Protein AF-A0A0M3ULK4-F1 (afdb_monomer)

Secondary structure (DSSP, 8-state):
-HHHHH--SHHHHHHHHHHHHHHHHHHHHHHHHHHHHHS-TTTSHHHHHHHHHHHHHHHHHHHHHHHHHHHHH-HHHHHHHHHHHHHHHHHHHHHHPPP--HHHHHHHHHHHHHHHH--TT---HHHHH---HHHHHHHHHHHHHHHHHH-HHHHHHHHHHHHHHHHHHHHHHHHHHHHHT--

Sequence (183 aa):
FIGLALGRNMATILVMRTLQGGLGSIGTILVGGTFDDMFIPDDRAVPMALFSHIAIFGTMAAPIYAGFADQAIGWRWIEGIQGLSNIPLLTVVVLFFKETRGGVFLQNRAKVLRKDTGDKRWVAQEELEAPGIKEALYNSSVKAIAMLLSEPVVFFFGMWIAFTWFITFLFLSVITITFSDSK

Structure (mmCIF, N/CA/C/O backbone):
data_AF-A0A0M3ULK4-F1
#
_entry.id   AF-A0A0M3ULK4-F1
#
loop_
_atom_site.group_PDB
_atom_site.id
_atom_site.type_symbol
_atom_site.label_atom_id
_atom_site.label_alt_id
_atom_site.label_comp_id
_atom_site.label_asym_id
_atom_site.label_entity_id
_atom_site.label_seq_id
_atom_site.pdbx_PDB_ins_code
_atom_site.Cartn_x
_atom_site.Cartn_y
_atom_site.Cartn_z
_atom_site.occupancy
_atom_site.B_iso_or_equiv
_atom_site.auth_seq_id
_atom_site.auth_comp_id
_atom_site.auth_asym_id
_atom_site.auth_atom_id
_atom_site.pdbx_PDB_model_num
ATOM 1 N N . PHE A 1 1 ? 2.415 7.145 -10.965 1.00 81.75 1 PHE A N 1
ATOM 2 C CA . PHE A 1 1 ? 1.664 6.916 -12.211 1.00 81.75 1 PHE A CA 1
ATOM 3 C C . PHE A 1 1 ? 1.588 8.179 -13.075 1.00 81.75 1 PHE A C 1
ATOM 5 O O . PHE A 1 1 ? 2.574 8.458 -13.741 1.00 81.75 1 PHE A O 1
ATOM 12 N N . ILE A 1 2 ? 0.545 9.027 -13.033 1.00 82.69 2 ILE A N 1
ATOM 13 C CA . ILE A 1 2 ? 0.397 10.157 -13.996 1.00 82.69 2 ILE A CA 1
ATOM 14 C C . ILE A 1 2 ? 1.567 11.163 -13.947 1.00 82.69 2 ILE A C 1
ATOM 16 O O . ILE A 1 2 ? 2.108 11.537 -14.985 1.00 82.69 2 ILE A O 1
ATOM 20 N N . GLY A 1 3 ? 2.013 11.555 -12.747 1.00 81.56 3 GLY A N 1
ATOM 21 C CA . GLY A 1 3 ? 3.158 12.464 -12.583 1.00 81.56 3 GLY A CA 1
ATOM 22 C C . GLY A 1 3 ? 4.495 11.895 -13.083 1.00 81.56 3 GLY A C 1
ATOM 23 O O . GLY A 1 3 ? 5.359 12.657 -13.508 1.00 81.56 3 GLY A O 1
ATOM 24 N N . LEU A 1 4 ? 4.649 10.565 -13.094 1.00 85.25 4 LEU A N 1
ATOM 25 C CA . LEU A 1 4 ? 5.817 9.882 -13.668 1.00 85.25 4 LEU A CA 1
ATOM 26 C C . LEU A 1 4 ? 5.707 9.793 -15.190 1.00 85.25 4 LEU A C 1
ATOM 28 O O . LEU A 1 4 ? 6.665 10.105 -15.891 1.00 85.25 4 LEU A O 1
ATOM 32 N N . ALA A 1 5 ? 4.519 9.460 -15.699 1.00 85.19 5 ALA A N 1
ATOM 33 C CA . ALA A 1 5 ? 4.254 9.391 -17.131 1.00 85.19 5 ALA A CA 1
ATOM 34 C C . ALA A 1 5 ? 4.469 10.750 -17.824 1.00 85.19 5 ALA A C 1
ATOM 36 O O . ALA A 1 5 ? 5.043 10.809 -18.911 1.00 85.19 5 ALA A O 1
ATOM 37 N N . LEU A 1 6 ? 4.076 11.861 -17.190 1.00 86.56 6 LEU A N 1
ATOM 38 C CA . LEU A 1 6 ? 4.186 13.219 -17.747 1.00 86.56 6 LEU A CA 1
ATOM 39 C C . LEU A 1 6 ? 5.479 13.960 -17.367 1.00 86.56 6 LEU A C 1
ATOM 41 O O . LEU A 1 6 ? 5.775 15.003 -17.954 1.00 86.56 6 LEU A O 1
ATOM 45 N N . GLY A 1 7 ? 6.274 13.427 -16.436 1.00 85.31 7 GLY A N 1
ATOM 46 C CA . GLY A 1 7 ? 7.526 14.042 -15.995 1.00 85.31 7 GLY A CA 1
ATOM 47 C C . GLY A 1 7 ? 8.505 14.250 -17.155 1.00 85.31 7 GLY A C 1
ATOM 48 O O . GLY A 1 7 ? 8.766 13.333 -17.932 1.00 85.31 7 GLY A O 1
ATOM 49 N N . ARG A 1 8 ? 9.028 15.471 -17.315 1.00 84.81 8 ARG A N 1
ATOM 50 C CA . ARG A 1 8 ? 10.021 15.8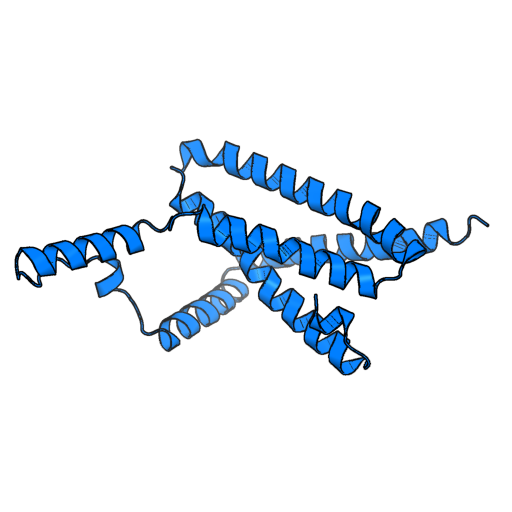01 -18.360 1.00 84.81 8 ARG A CA 1
ATOM 51 C C . ARG A 1 8 ? 11.453 15.882 -17.827 1.00 84.81 8 ARG A C 1
ATOM 53 O O . ARG A 1 8 ? 12.389 15.776 -18.608 1.00 84.81 8 ARG A O 1
ATOM 60 N N . ASN A 1 9 ? 11.608 16.017 -16.508 1.00 91.88 9 ASN A N 1
ATOM 61 C CA . ASN A 1 9 ? 12.892 16.237 -15.847 1.00 91.88 9 ASN A CA 1
ATOM 62 C C . ASN A 1 9 ? 13.193 15.097 -14.866 1.00 91.88 9 ASN A C 1
ATOM 64 O O . ASN A 1 9 ? 12.288 14.608 -14.185 1.00 91.88 9 ASN A O 1
ATOM 68 N N . MET A 1 10 ? 14.474 14.740 -14.724 1.00 90.19 10 MET A N 1
ATOM 69 C CA . MET A 1 10 ? 14.921 13.686 -13.802 1.00 90.19 10 MET A CA 1
ATOM 70 C C . MET A 1 10 ? 14.515 13.970 -12.349 1.00 90.19 10 MET A C 1
ATOM 72 O O . MET A 1 10 ? 14.027 13.083 -11.657 1.00 90.19 10 MET A O 1
ATOM 76 N N . ALA A 1 11 ? 14.626 15.226 -11.906 1.00 92.25 11 ALA A N 1
ATOM 77 C CA . ALA A 1 11 ? 14.204 15.630 -10.565 1.00 92.25 11 ALA A CA 1
ATOM 78 C C . ALA A 1 11 ? 12.7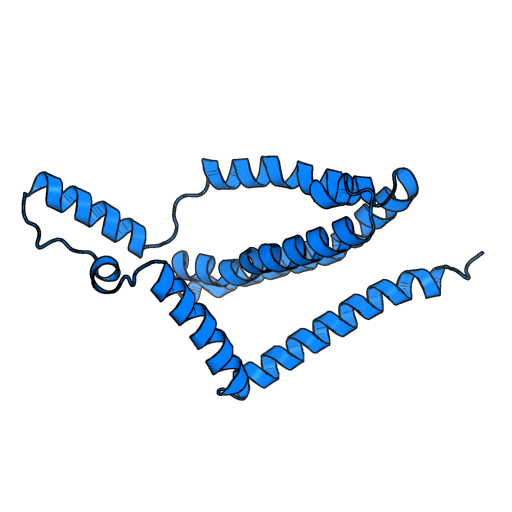14 15.333 -10.310 1.00 92.25 11 ALA A C 1
ATOM 80 O O . ALA A 1 11 ? 12.355 14.809 -9.258 1.00 92.25 11 ALA A O 1
ATOM 81 N N . THR A 1 12 ? 11.847 15.602 -11.292 1.00 90.88 12 THR A N 1
ATOM 82 C CA . THR A 1 12 ? 10.412 15.299 -11.199 1.00 90.88 12 THR A CA 1
ATOM 83 C C . THR A 1 12 ? 10.173 13.798 -11.095 1.00 90.88 12 THR A C 1
ATOM 85 O O . THR A 1 12 ? 9.360 13.372 -10.281 1.00 90.88 12 THR A O 1
ATOM 88 N N . ILE A 1 13 ? 10.894 12.997 -11.883 1.00 91.06 13 ILE A N 1
ATOM 89 C CA . ILE A 1 13 ? 10.770 11.537 -11.855 1.00 91.06 13 ILE A CA 1
ATOM 90 C C . ILE A 1 13 ? 11.168 11.000 -10.477 1.00 91.06 13 ILE A C 1
ATOM 92 O O . ILE A 1 13 ? 10.402 10.248 -9.884 1.00 91.06 13 ILE A O 1
ATOM 96 N N . LEU A 1 14 ? 12.304 11.436 -9.929 1.00 91.75 14 LEU A N 1
ATOM 97 C CA . LEU A 1 14 ? 12.772 11.001 -8.610 1.00 91.75 14 LEU A CA 1
ATOM 98 C C . LEU A 1 14 ? 11.772 11.349 -7.503 1.00 91.75 14 LEU A C 1
ATOM 100 O O . LEU A 1 14 ? 11.384 10.474 -6.734 1.00 91.75 14 LEU A O 1
ATOM 104 N N . VAL A 1 15 ? 11.292 12.594 -7.457 1.00 93.44 15 VAL A N 1
ATOM 105 C CA . VAL A 1 15 ? 10.311 13.025 -6.446 1.00 93.44 15 VAL A CA 1
ATOM 106 C C . VAL A 1 15 ? 9.015 12.225 -6.563 1.00 93.44 15 VAL A C 1
ATOM 108 O O . VAL A 1 15 ? 8.520 11.696 -5.568 1.00 93.44 15 VAL A O 1
ATOM 111 N N . MET A 1 16 ? 8.475 12.089 -7.775 1.00 92.94 16 MET A N 1
ATOM 112 C CA . MET A 1 16 ? 7.229 11.353 -7.993 1.00 92.94 16 MET A CA 1
ATOM 113 C C . MET A 1 16 ? 7.379 9.861 -7.681 1.00 92.94 16 MET A C 1
ATOM 115 O O . MET A 1 16 ? 6.430 9.248 -7.194 1.00 92.94 16 MET A O 1
ATOM 119 N N . ARG A 1 17 ? 8.562 9.277 -7.911 1.00 90.81 17 ARG A N 1
ATOM 120 C CA . ARG A 1 17 ? 8.858 7.879 -7.583 1.00 90.81 17 ARG A CA 1
ATOM 121 C C . ARG A 1 17 ? 8.924 7.665 -6.074 1.00 90.81 17 ARG A C 1
ATOM 123 O O . ARG A 1 17 ? 8.318 6.719 -5.578 1.00 90.81 17 ARG A O 1
ATOM 130 N N . THR A 1 18 ? 9.580 8.568 -5.347 1.00 91.19 18 THR A N 1
ATOM 131 C CA . THR A 1 18 ? 9.636 8.534 -3.879 1.00 91.19 18 THR A CA 1
ATOM 132 C C . THR A 1 18 ? 8.241 8.650 -3.271 1.00 91.19 18 THR A C 1
ATOM 134 O O . THR A 1 18 ? 7.886 7.865 -2.394 1.00 91.19 18 THR A O 1
ATOM 137 N N . LEU A 1 19 ? 7.410 9.567 -3.777 1.00 91.19 19 LEU A N 1
ATOM 138 C CA . LEU A 1 19 ? 6.025 9.717 -3.318 1.00 91.19 19 LEU A CA 1
ATOM 139 C C . LEU A 1 19 ? 5.170 8.488 -3.643 1.00 91.19 19 LEU A C 1
ATOM 141 O O . LEU A 1 19 ? 4.411 8.030 -2.795 1.00 91.19 19 LEU A O 1
ATOM 145 N N . GLN A 1 20 ? 5.302 7.929 -4.847 1.00 90.12 20 GLN A N 1
ATOM 146 C CA . GLN A 1 20 ? 4.579 6.720 -5.243 1.00 90.12 20 GLN A CA 1
ATOM 147 C C . GLN A 1 20 ? 4.951 5.525 -4.359 1.00 90.12 20 GLN A C 1
ATOM 149 O O . GLN A 1 20 ? 4.059 4.795 -3.939 1.00 90.12 20 GLN A O 1
ATOM 154 N N . GLY A 1 21 ? 6.238 5.331 -4.058 1.00 87.56 21 GLY A N 1
ATOM 155 C CA . GLY A 1 21 ? 6.688 4.269 -3.156 1.00 87.56 21 GLY A CA 1
ATOM 156 C C . GLY A 1 21 ? 6.202 4.481 -1.721 1.00 87.56 21 GLY A C 1
ATOM 157 O O . GLY A 1 21 ? 5.661 3.560 -1.112 1.00 87.56 21 GLY A O 1
ATOM 158 N N . GLY A 1 22 ? 6.333 5.707 -1.204 1.00 88.44 22 GLY A N 1
ATOM 159 C CA . GLY A 1 22 ? 5.924 6.056 0.158 1.00 88.44 22 GLY A CA 1
ATOM 160 C C . GLY A 1 22 ? 4.417 5.948 0.395 1.00 88.44 22 GLY A C 1
ATOM 161 O O . GLY A 1 22 ? 4.000 5.437 1.425 1.00 88.44 22 GLY A O 1
ATOM 162 N N . LEU A 1 23 ? 3.590 6.385 -0.558 1.00 88.88 23 LEU A N 1
ATOM 163 C CA . LEU A 1 23 ? 2.133 6.245 -0.459 1.00 88.88 23 LEU A CA 1
ATOM 164 C C . LEU A 1 23 ? 1.665 4.825 -0.797 1.00 88.88 23 LEU A C 1
ATOM 166 O O . LEU A 1 23 ? 0.696 4.344 -0.217 1.00 88.88 23 LEU A O 1
ATOM 170 N N . GLY A 1 24 ? 2.352 4.140 -1.714 1.00 86.19 24 GLY A N 1
ATOM 171 C CA . GLY A 1 24 ? 2.025 2.769 -2.104 1.00 86.19 24 GLY A CA 1
ATOM 172 C C . GLY A 1 24 ? 2.215 1.758 -0.972 1.00 86.19 24 GLY A C 1
ATOM 173 O O . GLY A 1 24 ? 1.444 0.806 -0.877 1.00 86.19 24 GLY A O 1
ATOM 174 N N . SER A 1 25 ? 3.183 1.981 -0.077 1.00 86.00 25 SER A N 1
ATOM 175 C CA . SER A 1 25 ? 3.429 1.091 1.067 1.00 86.00 25 SER A CA 1
ATOM 176 C C . SER A 1 25 ? 2.265 1.054 2.064 1.00 86.00 25 SER A C 1
ATOM 178 O O . SER A 1 25 ? 2.020 0.011 2.671 1.00 86.00 25 SER A O 1
ATOM 180 N N . ILE A 1 26 ? 1.514 2.156 2.190 1.00 86.81 26 ILE A N 1
ATOM 181 C CA . ILE A 1 26 ? 0.366 2.272 3.099 1.00 86.81 26 ILE A CA 1
ATOM 182 C C . ILE A 1 26 ? -0.667 1.191 2.776 1.00 86.81 26 ILE A C 1
ATOM 184 O O . ILE A 1 26 ? -1.131 0.496 3.677 1.00 86.81 26 ILE A O 1
ATOM 188 N N . GLY A 1 27 ? -0.982 1.007 1.490 1.00 82.75 27 GLY A N 1
ATOM 189 C CA . GLY A 1 27 ? -1.944 -0.000 1.050 1.00 82.75 27 GLY A CA 1
ATOM 190 C C . GLY A 1 27 ? -1.528 -1.404 1.478 1.00 82.75 27 GLY A C 1
ATOM 191 O O . GLY A 1 27 ? -2.317 -2.110 2.095 1.00 82.75 27 GLY A O 1
ATOM 192 N N . THR A 1 28 ? -0.272 -1.778 1.226 1.00 81.62 28 THR A N 1
ATOM 193 C CA . THR A 1 28 ? 0.257 -3.118 1.525 1.00 81.62 28 THR A CA 1
ATOM 194 C C . THR A 1 28 ? 0.223 -3.453 3.017 1.00 81.62 28 THR A C 1
ATOM 196 O O . THR A 1 28 ? -0.063 -4.591 3.377 1.00 81.62 28 THR A O 1
ATOM 199 N N . ILE A 1 29 ? 0.490 -2.475 3.889 1.00 85.06 29 ILE A N 1
ATOM 200 C CA . ILE A 1 29 ? 0.507 -2.688 5.345 1.00 85.06 29 ILE A CA 1
ATOM 201 C C . ILE A 1 29 ? -0.920 -2.789 5.906 1.00 85.06 29 ILE A C 1
ATOM 203 O O . ILE A 1 29 ? -1.168 -3.585 6.811 1.00 85.06 29 ILE A O 1
ATOM 207 N N . LEU A 1 30 ? -1.870 -2.020 5.364 1.00 88.12 30 LEU A N 1
ATOM 208 C CA . LEU A 1 30 ? -3.243 -1.982 5.878 1.00 88.12 30 LEU A CA 1
ATOM 209 C C . LEU A 1 30 ? -4.047 -3.252 5.586 1.00 88.12 30 LEU A C 1
ATOM 211 O O . LEU A 1 30 ? -4.952 -3.562 6.357 1.00 88.12 30 LEU A O 1
ATOM 215 N N . VAL A 1 31 ? -3.704 -4.015 4.540 1.00 88.19 31 VAL A N 1
ATOM 216 C CA . VAL A 1 31 ? -4.457 -5.226 4.166 1.00 88.19 31 VAL A CA 1
ATOM 217 C C . VAL A 1 31 ? -4.594 -6.206 5.334 1.00 88.19 31 VAL A C 1
ATOM 219 O O . VAL A 1 31 ? -5.679 -6.736 5.566 1.00 88.19 31 VAL A O 1
ATOM 222 N N . GLY A 1 32 ? -3.519 -6.426 6.097 1.00 86.06 32 GLY A N 1
ATOM 223 C CA . GLY A 1 32 ? -3.552 -7.323 7.255 1.00 86.06 32 GLY A CA 1
ATOM 224 C C . GLY A 1 32 ? -4.547 -6.869 8.326 1.00 86.06 32 GLY A C 1
ATOM 225 O O . GLY A 1 32 ? -5.296 -7.693 8.844 1.00 86.06 32 GLY A O 1
ATOM 226 N N . GLY A 1 33 ? -4.603 -5.561 8.597 1.00 87.25 33 GLY A N 1
ATOM 227 C CA . GLY A 1 33 ? -5.575 -4.972 9.522 1.00 87.25 33 GLY A CA 1
ATOM 228 C C . GLY A 1 33 ? -7.010 -5.072 9.006 1.00 87.25 33 GLY A C 1
ATOM 229 O O . GLY A 1 33 ? -7.913 -5.400 9.762 1.00 87.25 33 GLY A O 1
ATOM 230 N N . THR A 1 34 ? -7.230 -4.901 7.701 1.00 89.25 34 THR A N 1
ATOM 231 C CA . THR A 1 34 ? -8.565 -5.078 7.109 1.00 89.25 34 THR A CA 1
ATOM 232 C C . THR A 1 34 ? -9.071 -6.517 7.248 1.00 89.25 34 THR A C 1
ATOM 234 O O . THR A 1 34 ? -10.239 -6.729 7.561 1.00 89.25 34 THR A O 1
ATOM 237 N N . PHE A 1 35 ? -8.206 -7.521 7.060 1.00 89.75 35 PHE A N 1
ATOM 238 C CA . PHE A 1 35 ? -8.579 -8.913 7.334 1.00 89.75 35 PHE A CA 1
ATOM 239 C C . PHE A 1 35 ? -8.821 -9.171 8.828 1.00 89.75 35 PHE A C 1
ATOM 241 O O . PHE A 1 35 ? -9.655 -10.015 9.157 1.00 89.75 35 PHE A O 1
ATOM 248 N N . ASP A 1 36 ? -8.127 -8.448 9.716 1.00 88.12 36 ASP A N 1
ATOM 249 C CA . ASP A 1 36 ? -8.358 -8.499 11.164 1.00 88.12 36 ASP A CA 1
ATOM 250 C C . ASP A 1 36 ? -9.731 -7.958 11.561 1.00 88.12 36 ASP A C 1
ATOM 252 O O . ASP A 1 36 ? -10.433 -8.601 12.338 1.00 88.12 36 ASP A O 1
ATOM 256 N N . ASP A 1 37 ? -10.159 -6.868 10.926 1.00 88.19 37 ASP A N 1
ATOM 257 C CA . ASP A 1 37 ? -11.484 -6.279 11.124 1.00 88.19 37 ASP A CA 1
ATOM 258 C C . ASP A 1 37 ? -12.629 -7.167 10.594 1.00 88.19 37 ASP A C 1
ATOM 260 O O . ASP A 1 37 ? -13.750 -7.108 11.101 1.00 88.19 37 ASP A O 1
ATOM 264 N N . MET A 1 38 ? -12.379 -7.971 9.552 1.00 89.12 38 MET A N 1
ATOM 265 C CA . MET A 1 38 ? -13.416 -8.755 8.864 1.00 89.12 38 MET A CA 1
ATOM 266 C C . MET A 1 38 ? -13.589 -10.189 9.381 1.00 89.12 38 MET A C 1
ATOM 268 O O . MET A 1 38 ? -14.697 -10.721 9.307 1.00 89.12 38 MET A O 1
ATOM 272 N N . PHE A 1 39 ? -12.513 -10.840 9.837 1.00 89.94 39 PHE A N 1
ATOM 273 C CA . PHE A 1 39 ? -12.507 -12.275 10.142 1.00 89.94 39 PHE A CA 1
ATOM 274 C C . PHE A 1 39 ? -12.052 -12.568 11.569 1.00 89.94 39 PHE A C 1
ATOM 276 O O . PHE A 1 39 ? -11.064 -12.016 12.062 1.00 89.94 39 PHE A O 1
ATOM 283 N N . ILE A 1 40 ? -12.731 -13.533 12.190 1.00 91.31 40 ILE A N 1
ATOM 284 C CA . ILE A 1 40 ? -12.351 -14.121 13.478 1.00 91.31 40 ILE A CA 1
ATOM 285 C C . ILE A 1 40 ? -10.978 -14.810 13.318 1.00 91.31 40 ILE A C 1
ATOM 287 O O . ILE A 1 40 ? -10.712 -15.353 12.241 1.00 91.31 40 ILE A O 1
ATOM 291 N N . PRO A 1 41 ? -10.096 -14.800 14.341 1.00 89.12 41 PRO A N 1
ATOM 292 C CA . PRO A 1 41 ? -8.738 -15.339 14.231 1.00 89.12 41 PRO A CA 1
ATOM 293 C C . PRO A 1 41 ? -8.641 -16.755 13.643 1.00 89.12 41 PRO A C 1
ATOM 295 O O . PRO A 1 41 ? -7.763 -17.001 12.818 1.00 89.12 41 PRO A O 1
ATOM 298 N N . ASP A 1 42 ? -9.569 -17.646 14.001 1.00 91.19 42 ASP A N 1
ATOM 299 C CA . ASP A 1 42 ? -9.557 -19.050 13.568 1.00 91.19 42 ASP A CA 1
ATOM 300 C C . ASP A 1 42 ? -9.844 -19.220 12.063 1.00 91.19 42 ASP A C 1
ATOM 302 O O . ASP A 1 42 ? -9.259 -20.083 11.409 1.00 91.19 42 ASP A O 1
ATOM 306 N N . ASP A 1 43 ? -10.672 -18.346 11.481 1.00 91.25 43 ASP A N 1
ATOM 307 C CA . ASP A 1 43 ? -11.103 -18.434 10.077 1.00 91.25 43 ASP A CA 1
ATOM 308 C C . ASP A 1 43 ? -10.256 -17.571 9.128 1.00 91.25 43 ASP A C 1
ATOM 310 O O . ASP A 1 43 ? -10.408 -17.615 7.903 1.00 91.25 43 ASP A O 1
ATOM 314 N N . ARG A 1 44 ? -9.336 -16.766 9.668 1.00 91.00 44 ARG A N 1
ATOM 315 C CA . ARG A 1 44 ? -8.585 -15.764 8.897 1.00 91.00 44 ARG A CA 1
ATOM 316 C C . ARG A 1 44 ? -7.486 -16.353 8.012 1.00 91.00 44 ARG A C 1
ATOM 318 O O . ARG A 1 44 ? -7.100 -15.738 7.013 1.00 91.00 44 ARG A O 1
ATOM 325 N N . ALA A 1 45 ? -6.984 -17.539 8.350 1.00 90.62 45 ALA A N 1
ATOM 326 C CA . ALA A 1 45 ? -5.840 -18.138 7.666 1.00 90.62 45 ALA A CA 1
ATOM 327 C C . ALA A 1 45 ? -6.093 -18.349 6.162 1.00 90.62 45 ALA A C 1
ATOM 329 O O . ALA A 1 45 ? -5.221 -18.058 5.342 1.00 90.62 45 ALA A O 1
ATOM 330 N N . VAL A 1 46 ? -7.294 -18.800 5.786 1.00 92.25 46 VAL A N 1
ATOM 331 C CA . VAL A 1 46 ? -7.636 -19.100 4.386 1.00 92.25 46 VAL A CA 1
ATOM 332 C C . VAL A 1 46 ? -7.727 -17.827 3.525 1.00 92.25 46 VAL A C 1
ATOM 334 O O . VAL A 1 46 ? -7.036 -17.771 2.503 1.00 92.25 46 VAL A O 1
ATOM 337 N N . PRO A 1 47 ? -8.481 -16.773 3.911 1.00 91.19 47 PRO A N 1
ATOM 338 C CA . PRO A 1 47 ? -8.474 -15.499 3.189 1.00 91.19 47 PRO A CA 1
ATOM 339 C C . PRO A 1 47 ? -7.081 -14.875 3.055 1.00 91.19 47 PRO A C 1
ATOM 341 O O . PRO A 1 47 ? -6.721 -14.403 1.975 1.00 91.19 47 PRO A O 1
ATOM 344 N N . MET A 1 48 ? -6.270 -14.913 4.118 1.00 90.62 48 MET A N 1
ATOM 345 C CA . MET A 1 48 ? -4.905 -14.378 4.078 1.00 90.62 48 MET A CA 1
ATOM 346 C C . MET A 1 48 ? -3.992 -15.171 3.137 1.00 90.62 48 MET A C 1
ATOM 348 O O . MET A 1 48 ? -3.195 -14.575 2.407 1.00 90.62 48 MET A O 1
ATOM 352 N N . ALA A 1 49 ? -4.110 -16.501 3.111 1.00 92.12 49 ALA A N 1
ATOM 353 C CA . ALA A 1 49 ? -3.361 -17.342 2.182 1.00 92.12 49 ALA A CA 1
ATOM 354 C C . ALA A 1 49 ? -3.747 -17.058 0.722 1.00 92.12 49 ALA A C 1
ATOM 356 O O . ALA A 1 49 ? -2.865 -16.903 -0.126 1.00 92.12 49 ALA A O 1
ATOM 357 N N . LEU A 1 50 ? -5.045 -16.913 0.433 1.00 93.19 50 LEU A N 1
ATOM 358 C CA . LEU A 1 50 ? -5.530 -16.567 -0.905 1.00 93.19 50 LEU A CA 1
ATOM 359 C C . LEU A 1 50 ? -5.030 -15.185 -1.347 1.00 93.19 50 LEU A C 1
ATOM 361 O O . LEU A 1 50 ? -4.536 -15.041 -2.465 1.00 93.19 50 LEU A O 1
ATOM 365 N N . PHE A 1 51 ? -5.094 -14.186 -0.461 1.00 91.19 51 PHE A N 1
ATOM 366 C CA . PHE A 1 51 ? -4.533 -12.861 -0.722 1.00 91.19 51 PHE A CA 1
ATOM 367 C C . PHE A 1 51 ? -3.037 -12.939 -1.047 1.00 91.19 51 PHE A C 1
ATOM 369 O O . PHE A 1 51 ? -2.588 -12.375 -2.044 1.00 91.19 51 PHE A O 1
ATOM 376 N N . SER A 1 52 ? -2.277 -13.684 -0.242 1.00 90.56 52 SER A N 1
ATOM 377 C CA . SER A 1 52 ? -0.832 -13.844 -0.426 1.00 90.56 52 SER A CA 1
ATOM 378 C C . SER A 1 52 ? -0.513 -14.509 -1.767 1.00 90.56 52 SER A C 1
ATOM 380 O O . SER A 1 52 ? 0.394 -14.075 -2.475 1.00 90.56 52 SER A O 1
ATOM 382 N N . HIS A 1 53 ? -1.298 -15.514 -2.162 1.00 92.44 53 HIS A N 1
ATOM 383 C CA . HIS A 1 53 ? -1.159 -16.180 -3.454 1.00 92.44 53 HIS A CA 1
ATOM 384 C C . HIS A 1 53 ? -1.408 -15.221 -4.627 1.00 92.44 53 HIS A C 1
ATOM 386 O O . HIS A 1 53 ? -0.595 -15.150 -5.548 1.00 92.44 53 HIS A O 1
ATOM 392 N N . ILE A 1 54 ? -2.483 -14.427 -4.568 1.00 92.88 54 ILE A N 1
ATOM 393 C CA . ILE A 1 54 ? -2.808 -13.425 -5.594 1.00 92.88 54 ILE A CA 1
ATOM 394 C C . ILE A 1 54 ? -1.727 -12.336 -5.657 1.00 92.88 54 ILE A C 1
ATOM 396 O O . ILE A 1 54 ? -1.329 -11.934 -6.749 1.00 92.88 54 ILE A O 1
ATOM 400 N N . ALA A 1 55 ? -1.212 -11.881 -4.512 1.00 90.25 55 ALA A N 1
ATOM 401 C CA . ALA A 1 55 ? -0.164 -10.864 -4.445 1.00 90.25 55 ALA A CA 1
ATOM 402 C C . ALA A 1 55 ? 1.159 -11.346 -5.066 1.00 90.25 55 ALA A C 1
ATOM 404 O O . ALA A 1 55 ? 1.779 -10.624 -5.853 1.00 90.25 55 ALA A O 1
ATOM 405 N N . ILE A 1 56 ? 1.572 -12.582 -4.764 1.00 89.12 56 ILE A N 1
ATOM 406 C CA . ILE A 1 56 ? 2.763 -13.198 -5.365 1.00 89.12 56 ILE A CA 1
ATOM 407 C C . ILE A 1 56 ? 2.557 -13.373 -6.870 1.00 89.12 56 ILE A C 1
ATOM 409 O O . ILE A 1 56 ? 3.410 -12.962 -7.656 1.00 89.12 56 ILE A O 1
ATOM 413 N N . PHE A 1 57 ? 1.405 -13.908 -7.283 1.00 91.50 57 PHE A N 1
ATOM 414 C CA . PHE A 1 57 ? 1.082 -14.089 -8.696 1.00 91.50 57 PHE A CA 1
ATOM 415 C C . PHE A 1 57 ? 1.096 -12.759 -9.459 1.00 91.50 57 PHE A C 1
ATOM 417 O O . PHE A 1 57 ? 1.708 -12.660 -10.521 1.00 91.50 57 PHE A O 1
ATOM 424 N N . GLY A 1 58 ? 0.499 -11.708 -8.892 1.00 89.44 58 GLY A N 1
ATOM 425 C CA . GLY A 1 58 ? 0.528 -10.360 -9.459 1.00 89.44 58 GLY A CA 1
ATOM 426 C C . GLY A 1 58 ? 1.949 -9.808 -9.591 1.00 89.44 58 GLY A C 1
ATOM 427 O O . GLY A 1 58 ? 2.288 -9.220 -10.615 1.00 89.44 58 GLY A O 1
ATOM 428 N N . THR A 1 59 ? 2.807 -10.062 -8.599 1.00 87.31 59 THR A N 1
ATOM 429 C CA . THR A 1 59 ? 4.217 -9.643 -8.623 1.00 87.31 59 THR A CA 1
ATOM 430 C C . THR A 1 59 ? 5.008 -10.366 -9.717 1.00 87.31 59 THR A C 1
ATOM 432 O O . THR A 1 59 ? 5.828 -9.744 -10.386 1.00 87.31 59 THR A O 1
ATOM 435 N N . MET A 1 60 ? 4.736 -11.652 -9.950 1.00 85.38 60 MET A N 1
ATOM 436 C CA . MET A 1 60 ? 5.356 -12.429 -11.032 1.00 85.38 60 MET A CA 1
ATOM 437 C C . MET A 1 60 ? 4.835 -12.040 -12.420 1.00 85.38 60 MET A C 1
ATOM 439 O O . MET A 1 60 ? 5.602 -11.992 -13.379 1.00 85.38 60 MET A O 1
ATOM 443 N N . ALA A 1 61 ? 3.536 -11.759 -12.541 1.00 88.56 61 ALA A N 1
ATOM 444 C CA . ALA A 1 61 ? 2.916 -11.367 -13.803 1.00 88.56 61 ALA A CA 1
ATOM 445 C C . ALA A 1 61 ? 3.318 -9.948 -14.238 1.00 88.56 61 ALA A C 1
ATOM 447 O O . ALA A 1 61 ? 3.342 -9.653 -15.436 1.00 88.56 61 ALA A O 1
ATOM 448 N N . ALA A 1 62 ? 3.651 -9.068 -13.286 1.00 88.00 62 ALA A N 1
ATOM 449 C CA . ALA A 1 62 ? 3.917 -7.664 -13.574 1.00 88.00 62 ALA A CA 1
ATOM 450 C C . ALA A 1 62 ? 5.095 -7.419 -14.543 1.00 88.00 62 ALA A C 1
ATOM 452 O O . ALA A 1 62 ? 4.901 -6.699 -15.526 1.00 88.00 62 ALA A O 1
ATOM 453 N N . PRO A 1 63 ? 6.282 -8.035 -14.365 1.00 86.31 63 PRO A N 1
ATOM 454 C CA . PRO A 1 63 ? 7.390 -7.902 -15.311 1.00 86.31 63 PRO A CA 1
ATOM 455 C C . PRO A 1 63 ? 7.073 -8.401 -16.723 1.00 86.31 63 PRO A C 1
ATOM 457 O O . PRO A 1 63 ? 7.605 -7.854 -17.684 1.00 86.31 63 PRO A O 1
ATOM 460 N N . ILE A 1 64 ? 6.201 -9.406 -16.865 1.00 86.50 64 ILE A N 1
ATOM 461 C CA . ILE A 1 64 ? 5.871 -10.000 -18.168 1.00 86.50 64 ILE A CA 1
ATOM 462 C C . ILE A 1 64 ? 5.181 -8.958 -19.049 1.00 86.50 64 ILE A C 1
ATOM 464 O O . ILE A 1 64 ? 5.667 -8.642 -20.133 1.00 86.50 64 ILE A O 1
ATOM 468 N N . TYR A 1 65 ? 4.075 -8.373 -18.576 1.00 87.69 65 TYR A N 1
ATOM 469 C CA . TYR A 1 65 ? 3.357 -7.372 -19.368 1.00 87.69 65 TYR A CA 1
ATOM 470 C C . TYR A 1 65 ? 4.148 -6.060 -19.476 1.00 87.69 65 TYR A C 1
ATOM 472 O O . TYR A 1 65 ? 4.121 -5.418 -20.526 1.00 87.69 65 TYR A O 1
ATOM 480 N N . ALA A 1 66 ? 4.861 -5.665 -18.412 1.00 87.19 66 ALA A N 1
ATOM 481 C CA . ALA A 1 66 ? 5.678 -4.457 -18.411 1.00 87.19 66 ALA A CA 1
ATOM 482 C C . ALA A 1 66 ? 6.816 -4.554 -19.436 1.00 87.19 66 ALA A C 1
ATOM 484 O O . ALA A 1 66 ? 7.068 -3.582 -20.138 1.00 87.19 66 ALA A O 1
ATOM 485 N N . GLY A 1 67 ? 7.443 -5.725 -19.588 1.00 86.44 67 GLY A N 1
ATOM 486 C CA . GLY A 1 67 ? 8.488 -5.958 -20.584 1.00 86.44 67 GLY A CA 1
ATOM 487 C C . GLY A 1 67 ? 7.986 -5.812 -22.022 1.00 86.44 67 GLY A C 1
ATOM 488 O O . GLY A 1 67 ? 8.603 -5.104 -22.817 1.00 86.44 67 GLY A O 1
ATOM 489 N N . PHE A 1 68 ? 6.835 -6.408 -22.356 1.00 87.50 68 PHE A N 1
ATOM 490 C CA . PHE A 1 68 ? 6.226 -6.237 -23.684 1.00 87.50 68 PHE A CA 1
ATOM 491 C C . PHE A 1 68 ? 5.793 -4.790 -23.945 1.00 87.50 68 PHE A C 1
ATOM 493 O O . PHE A 1 68 ? 6.005 -4.264 -25.038 1.00 87.50 68 PHE A O 1
ATOM 500 N N . ALA A 1 69 ? 5.203 -4.133 -22.944 1.00 88.50 69 ALA A N 1
ATOM 501 C CA . ALA A 1 69 ? 4.795 -2.738 -23.053 1.00 88.50 69 ALA A CA 1
ATOM 502 C C . ALA A 1 69 ? 6.001 -1.797 -23.218 1.00 88.50 69 ALA A C 1
ATOM 504 O O . ALA A 1 69 ? 5.928 -0.860 -24.012 1.00 88.50 69 ALA A O 1
ATOM 505 N N . ASP A 1 70 ? 7.118 -2.057 -22.533 1.00 88.44 70 ASP A N 1
ATOM 506 C CA . ASP A 1 70 ? 8.341 -1.263 -22.676 1.00 88.44 70 ASP A CA 1
ATOM 507 C C . ASP A 1 70 ? 8.905 -1.350 -24.099 1.00 88.44 70 ASP A C 1
ATOM 509 O O . ASP A 1 70 ? 9.203 -0.326 -24.708 1.00 88.44 70 ASP A O 1
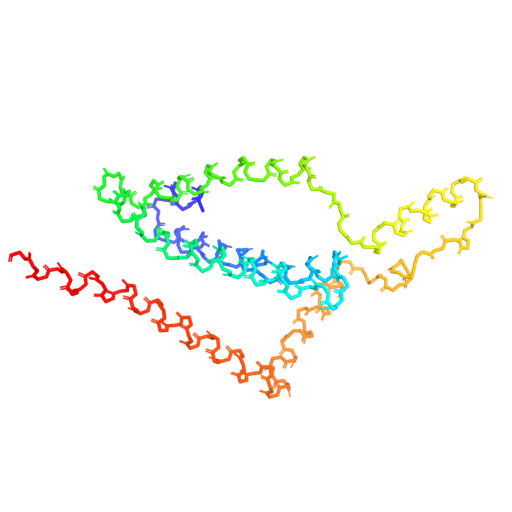ATOM 513 N N . GLN A 1 71 ? 8.960 -2.554 -24.676 1.00 86.62 71 GLN A N 1
ATOM 514 C CA . GLN A 1 71 ? 9.454 -2.752 -26.043 1.00 86.62 71 GLN A CA 1
ATOM 515 C C . GLN A 1 71 ? 8.548 -2.116 -27.105 1.00 86.62 71 GLN A C 1
ATOM 517 O O . GLN A 1 71 ? 9.044 -1.598 -28.104 1.00 86.62 71 GLN A O 1
ATOM 522 N N . ALA A 1 72 ? 7.227 -2.164 -26.914 1.00 90.69 72 ALA A N 1
ATOM 523 C CA . ALA A 1 72 ? 6.270 -1.693 -27.912 1.00 90.69 72 ALA A CA 1
ATOM 524 C C . ALA A 1 72 ? 6.035 -0.175 -27.859 1.00 90.69 72 ALA A C 1
ATOM 526 O O . ALA A 1 72 ? 5.983 0.483 -28.896 1.00 90.69 72 ALA A O 1
ATOM 527 N N . ILE A 1 73 ? 5.841 0.374 -26.657 1.00 91.31 73 ILE A N 1
ATOM 528 C CA . ILE A 1 73 ? 5.371 1.754 -26.446 1.00 91.31 73 ILE A CA 1
ATOM 529 C C . ILE A 1 73 ? 6.197 2.528 -25.404 1.00 91.31 73 ILE A C 1
ATOM 531 O O . ILE A 1 73 ? 6.011 3.735 -25.259 1.00 91.31 73 ILE A O 1
ATOM 535 N N . GLY A 1 74 ? 7.147 1.882 -24.723 1.00 89.06 74 GLY A N 1
ATOM 536 C CA . GLY A 1 74 ? 8.074 2.502 -23.774 1.00 89.06 74 GLY A CA 1
ATOM 537 C C . GLY A 1 74 ? 7.546 2.641 -22.341 1.00 89.06 74 GLY A C 1
ATOM 538 O O . GLY A 1 74 ? 6.343 2.712 -22.079 1.00 89.06 74 GLY A O 1
ATOM 539 N N . TRP A 1 75 ? 8.474 2.761 -21.388 1.00 87.62 75 TRP A N 1
ATOM 540 C CA . TRP A 1 75 ? 8.209 2.790 -19.943 1.00 87.62 75 TRP A CA 1
ATOM 541 C C . TRP A 1 75 ? 7.195 3.842 -19.464 1.00 87.62 75 TRP A C 1
ATOM 543 O O . TRP A 1 75 ? 6.478 3.621 -18.487 1.00 87.62 75 TRP A O 1
ATOM 553 N N . ARG A 1 76 ? 7.085 4.992 -20.143 1.00 89.25 76 ARG A N 1
ATOM 554 C CA . ARG A 1 76 ? 6.143 6.062 -19.750 1.00 89.25 76 ARG A CA 1
ATOM 555 C C . ARG A 1 76 ? 4.692 5.609 -19.872 1.00 89.25 76 ARG A C 1
ATOM 557 O O . ARG A 1 76 ? 3.852 6.010 -19.066 1.00 89.25 76 ARG A O 1
ATOM 564 N N . TRP A 1 77 ? 4.403 4.767 -20.860 1.00 89.25 77 TRP A N 1
ATOM 565 C CA . TRP A 1 77 ? 3.075 4.201 -21.047 1.00 89.25 77 TRP A CA 1
ATOM 566 C C . TRP A 1 77 ? 2.752 3.127 -20.016 1.00 89.25 77 TRP A C 1
ATOM 568 O O . TRP A 1 77 ? 1.590 3.003 -19.650 1.00 89.25 77 TRP A O 1
ATOM 578 N N . ILE A 1 78 ? 3.747 2.430 -19.464 1.00 90.25 78 ILE A N 1
ATOM 579 C CA . ILE A 1 78 ? 3.542 1.489 -18.350 1.00 90.25 78 ILE A CA 1
ATOM 580 C C . ILE A 1 78 ? 2.965 2.231 -17.139 1.00 90.25 78 ILE A C 1
ATOM 582 O O . ILE A 1 78 ? 1.946 1.822 -16.583 1.00 90.25 78 ILE A O 1
ATOM 586 N N . GLU A 1 79 ? 3.555 3.376 -16.785 1.00 90.06 79 GLU A N 1
ATOM 587 C CA . GLU A 1 79 ? 3.058 4.246 -15.710 1.00 90.06 79 GLU A CA 1
ATOM 588 C C . GLU A 1 79 ? 1.668 4.824 -16.014 1.00 90.06 79 GLU A C 1
ATOM 590 O O . GLU A 1 79 ? 0.853 4.998 -15.105 1.00 90.06 79 GLU A O 1
ATOM 595 N N . GLY A 1 80 ? 1.390 5.117 -17.288 1.00 89.06 80 GLY A N 1
ATOM 596 C CA . GLY A 1 80 ? 0.077 5.559 -17.756 1.00 89.06 80 GLY A CA 1
ATOM 597 C C . GLY A 1 80 ? -0.990 4.474 -17.603 1.00 89.06 80 GLY A C 1
ATOM 598 O O . GLY A 1 80 ? -2.025 4.727 -16.992 1.00 89.06 80 GLY A O 1
ATOM 599 N N . ILE A 1 81 ? -0.715 3.261 -18.088 1.00 89.25 81 ILE A N 1
ATOM 600 C CA . ILE A 1 81 ? -1.608 2.097 -18.009 1.00 89.25 81 ILE A CA 1
ATOM 601 C C . ILE A 1 81 ? -1.902 1.751 -16.549 1.00 89.25 81 ILE A C 1
ATOM 603 O O . ILE A 1 81 ? -3.069 1.617 -16.196 1.00 89.25 81 ILE A O 1
ATOM 607 N N . GLN A 1 82 ? -0.880 1.689 -15.687 1.00 89.31 82 GLN A N 1
ATOM 608 C CA . GLN A 1 82 ? -1.065 1.443 -14.250 1.00 89.31 82 GLN A CA 1
ATOM 609 C C . GLN A 1 82 ? -1.882 2.559 -13.571 1.00 89.31 82 GLN A C 1
ATOM 611 O O . GLN A 1 82 ? -2.702 2.308 -12.688 1.00 89.31 82 GLN A O 1
ATOM 616 N N . GLY A 1 83 ? -1.695 3.812 -13.997 1.00 89.69 83 GLY A N 1
ATOM 617 C CA . GLY A 1 83 ? -2.505 4.935 -13.527 1.00 89.69 83 GLY A CA 1
ATOM 618 C C . GLY A 1 83 ? -3.972 4.822 -13.933 1.00 89.69 83 GLY A C 1
ATOM 619 O O . GLY A 1 83 ? -4.854 5.020 -1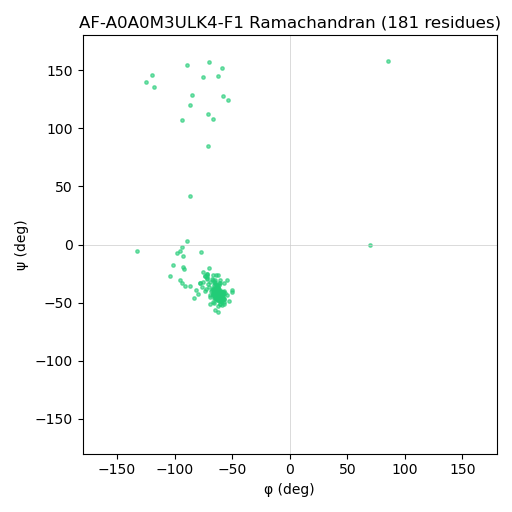3.100 1.00 89.69 83 GLY A O 1
ATOM 620 N N . LEU A 1 84 ? -4.230 4.476 -15.194 1.00 90.19 84 LEU A N 1
ATOM 621 C CA . LEU A 1 84 ? -5.575 4.282 -15.732 1.00 90.19 84 LEU A CA 1
ATOM 622 C C . LEU A 1 84 ? -6.271 3.065 -15.117 1.00 90.19 84 LEU A C 1
ATOM 624 O O . LEU A 1 84 ? -7.451 3.166 -14.802 1.00 90.19 84 LEU A O 1
ATOM 628 N N . SER A 1 85 ? -5.562 1.957 -14.880 1.00 89.12 85 SER A N 1
ATOM 629 C CA . SER A 1 85 ? -6.128 0.756 -14.250 1.00 89.12 85 SER A CA 1
ATOM 630 C C . SER A 1 85 ? -6.538 0.975 -12.793 1.00 89.12 85 SER A C 1
ATOM 632 O O . SER A 1 85 ? -7.454 0.312 -12.310 1.00 89.12 85 SER A O 1
ATOM 634 N N . ASN A 1 86 ? -5.917 1.928 -12.093 1.00 89.75 86 ASN A N 1
ATOM 635 C CA . ASN A 1 86 ? -6.292 2.258 -10.717 1.00 89.75 86 ASN A CA 1
ATOM 636 C C . ASN A 1 86 ? -7.635 2.988 -10.613 1.00 89.75 86 ASN A C 1
ATOM 638 O O . ASN A 1 86 ? -8.280 2.894 -9.574 1.00 89.75 86 ASN A O 1
ATOM 642 N N . ILE A 1 87 ? -8.077 3.696 -11.658 1.00 91.06 87 ILE A N 1
ATOM 643 C CA . ILE A 1 87 ? -9.357 4.422 -11.649 1.00 91.06 87 ILE A CA 1
ATOM 644 C C . ILE A 1 87 ? -10.547 3.465 -11.470 1.00 91.06 87 ILE A C 1
ATOM 646 O O . ILE A 1 87 ? -11.265 3.627 -10.484 1.00 91.06 87 ILE A O 1
ATOM 650 N N . PRO A 1 88 ? -10.768 2.453 -12.338 1.00 93.44 88 PRO A N 1
ATOM 651 C CA . PRO A 1 88 ? -11.888 1.533 -12.168 1.00 93.44 88 PRO A CA 1
ATOM 652 C C . PRO A 1 88 ? -11.765 0.723 -10.875 1.00 93.44 88 PRO A C 1
ATOM 654 O O . PRO A 1 88 ? -12.775 0.473 -10.226 1.00 93.44 88 PRO A O 1
ATOM 657 N N . LEU A 1 89 ? -10.546 0.365 -10.457 1.00 90.50 89 LEU A N 1
ATOM 658 C CA . LEU A 1 89 ? -10.328 -0.342 -9.196 1.00 90.50 89 LEU A CA 1
ATOM 659 C C . LEU A 1 89 ? -10.760 0.510 -7.995 1.00 90.50 89 LEU A C 1
ATOM 661 O O . LEU A 1 89 ? -11.504 0.033 -7.143 1.00 90.50 89 LEU A O 1
ATOM 665 N N . LEU A 1 90 ? -10.371 1.786 -7.962 1.00 91.31 90 LEU A N 1
ATOM 666 C CA . L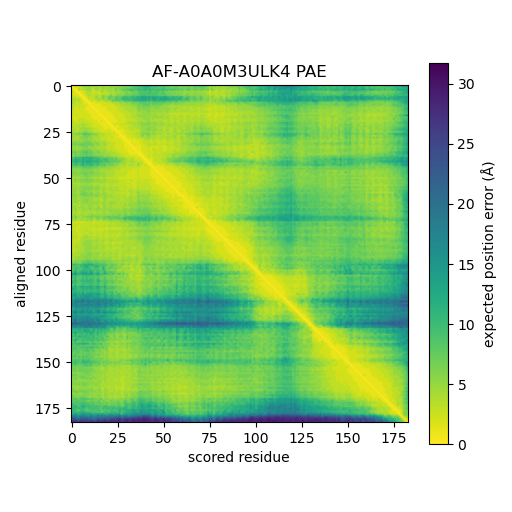EU A 1 90 ? -10.806 2.724 -6.930 1.00 91.31 90 LEU A CA 1
ATOM 667 C C . LEU A 1 90 ? -12.325 2.924 -6.961 1.00 91.31 90 LEU A C 1
ATOM 669 O O . LEU A 1 90 ? -12.954 2.948 -5.909 1.00 91.31 90 LEU A O 1
ATOM 673 N N . THR A 1 91 ? -12.927 3.027 -8.149 1.00 93.12 91 THR A N 1
ATOM 674 C CA . THR A 1 91 ? -14.384 3.119 -8.294 1.00 93.12 91 THR A CA 1
ATOM 675 C C . THR A 1 91 ? -15.084 1.894 -7.711 1.00 93.12 91 THR A C 1
ATOM 677 O O . THR A 1 91 ? -16.054 2.047 -6.972 1.00 93.12 91 THR A O 1
ATOM 680 N N . VAL A 1 92 ? -14.583 0.687 -7.986 1.00 93.50 92 VAL A N 1
ATOM 681 C CA . VAL A 1 92 ? -15.143 -0.549 -7.423 1.00 93.50 92 VAL A CA 1
ATOM 682 C C . VAL A 1 92 ? -15.018 -0.557 -5.901 1.00 93.50 92 VAL A C 1
ATOM 684 O O . VAL A 1 92 ? -15.991 -0.850 -5.212 1.00 93.50 92 VAL A O 1
ATOM 687 N N . VAL A 1 93 ? -13.858 -0.181 -5.361 1.00 90.50 93 VAL A N 1
ATOM 688 C CA . VAL A 1 93 ? -13.654 -0.119 -3.908 1.00 90.50 93 VAL A CA 1
ATOM 689 C C . VAL A 1 93 ? -14.621 0.880 -3.269 1.00 90.50 93 VAL A C 1
ATOM 691 O O . VAL A 1 93 ? -15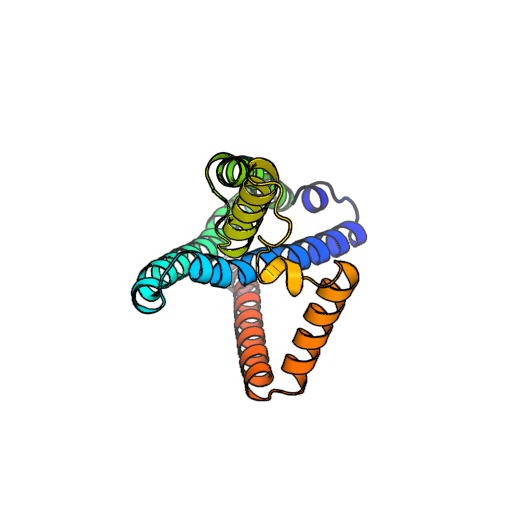.355 0.515 -2.361 1.00 90.50 93 VAL A O 1
ATOM 694 N N . VAL A 1 94 ? -14.704 2.111 -3.774 1.00 90.19 94 VAL A N 1
ATOM 695 C CA . VAL A 1 94 ? -15.548 3.160 -3.177 1.00 90.19 94 VAL A CA 1
ATOM 696 C C . VAL A 1 94 ? -17.046 2.838 -3.262 1.00 90.19 94 VAL A C 1
ATOM 698 O O . VAL A 1 94 ? -17.790 3.194 -2.352 1.00 90.19 94 VAL A O 1
ATOM 701 N N . LEU A 1 95 ? -17.506 2.189 -4.338 1.00 92.69 95 LEU A N 1
ATOM 702 C CA . LEU A 1 95 ? -18.933 1.908 -4.532 1.00 92.69 95 LEU A CA 1
ATOM 703 C C . LEU A 1 95 ? -19.403 0.605 -3.876 1.00 92.69 95 LEU A C 1
ATOM 705 O O . LEU A 1 95 ? -20.541 0.545 -3.411 1.00 92.69 95 LEU A O 1
ATOM 709 N N . PHE A 1 96 ? -18.573 -0.442 -3.863 1.00 91.81 96 PHE A N 1
ATOM 710 C CA . PHE A 1 96 ? -18.995 -1.773 -3.415 1.00 91.81 96 PHE A CA 1
ATOM 711 C C . PHE A 1 96 ? -18.495 -2.140 -2.019 1.00 91.81 96 PHE A C 1
ATOM 713 O O . PHE A 1 96 ? -19.149 -2.940 -1.344 1.00 91.81 96 PHE A O 1
ATOM 720 N N . PHE A 1 97 ? -17.368 -1.586 -1.565 1.00 87.31 97 PHE A N 1
ATOM 721 C CA . PHE A 1 97 ? -16.828 -1.937 -0.257 1.00 87.31 97 PHE A CA 1
ATOM 722 C C . PHE A 1 97 ? -17.488 -1.080 0.818 1.00 87.31 97 PHE A C 1
ATOM 724 O O . PHE A 1 97 ? -17.550 0.146 0.734 1.00 87.31 97 PHE A O 1
ATOM 731 N N . LYS A 1 98 ? -17.999 -1.754 1.845 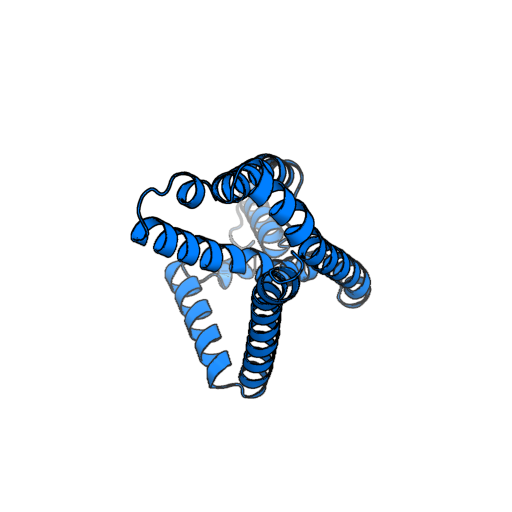1.00 83.19 98 LYS A N 1
ATOM 732 C CA . LYS A 1 98 ? -18.512 -1.110 3.052 1.00 83.19 98 LYS A CA 1
ATOM 733 C C . LYS A 1 98 ? -17.376 -0.945 4.050 1.00 83.19 98 LYS A C 1
ATOM 735 O O . LYS A 1 98 ? -16.418 -1.711 4.034 1.00 83.19 98 LYS A O 1
ATOM 740 N N . GLU A 1 99 ? -17.522 0.040 4.926 1.00 85.81 99 GLU A N 1
ATOM 741 C CA . GLU A 1 99 ? -16.629 0.233 6.066 1.00 85.81 99 GLU A CA 1
ATOM 742 C C . GLU A 1 99 ? -16.526 -1.062 6.889 1.00 85.81 99 GLU A C 1
ATOM 744 O O . GLU A 1 99 ? -17.549 -1.609 7.311 1.00 85.81 99 GLU A O 1
ATOM 749 N N . THR A 1 100 ? -15.300 -1.552 7.084 1.00 85.50 100 THR A N 1
ATOM 750 C CA . THR A 1 100 ? -15.008 -2.810 7.788 1.00 85.50 100 THR A CA 1
ATOM 751 C C . THR A 1 100 ? -14.771 -2.591 9.275 1.00 85.50 100 THR A C 1
ATOM 753 O O . THR A 1 100 ? -14.943 -3.518 10.061 1.00 85.50 100 THR A O 1
ATOM 756 N N . ARG A 1 101 ? -14.419 -1.370 9.694 1.00 82.50 101 ARG A N 1
ATOM 757 C CA . ARG A 1 101 ? -14.065 -1.083 11.086 1.00 82.50 101 ARG A CA 1
ATOM 758 C C . ARG A 1 101 ? -15.284 -1.147 12.005 1.00 82.50 101 ARG A C 1
ATOM 760 O O . ARG A 1 101 ? -16.143 -0.259 11.993 1.00 82.50 101 ARG A O 1
ATOM 767 N N . GLY A 1 102 ? -15.310 -2.149 12.887 1.00 81.62 102 GLY A N 1
ATOM 768 C CA . GLY A 1 102 ? -16.366 -2.319 13.895 1.00 81.62 102 GLY A CA 1
ATOM 769 C C . GLY A 1 102 ? -16.521 -1.101 14.813 1.00 81.62 102 GLY A C 1
ATOM 770 O O . GLY A 1 102 ? -17.633 -0.718 15.181 1.00 81.62 102 GLY A O 1
ATOM 771 N N . GLY A 1 103 ? -15.412 -0.423 15.094 1.00 82.69 103 GLY A N 1
ATOM 772 C CA . GLY A 1 103 ? -15.384 0.841 15.809 1.00 82.69 103 GLY A CA 1
ATOM 773 C C . GLY A 1 103 ? -16.225 1.949 15.173 1.00 82.69 103 GLY A C 1
ATOM 774 O O . GLY A 1 103 ? -17.120 2.502 15.813 1.00 82.69 103 GLY A O 1
ATOM 775 N N . VAL A 1 104 ? -16.043 2.197 13.871 1.00 83.38 104 VAL A N 1
ATOM 776 C CA . VAL A 1 104 ? -16.820 3.195 13.113 1.00 83.38 104 VAL A CA 1
ATOM 777 C C . VAL A 1 104 ? -18.309 2.837 13.096 1.00 83.38 104 VAL A C 1
ATOM 779 O O . VAL A 1 104 ? -19.170 3.713 13.227 1.00 83.38 104 VAL A O 1
ATOM 782 N N . PHE A 1 105 ? -18.636 1.547 12.997 1.00 85.69 105 PHE A N 1
ATOM 783 C CA . PHE A 1 105 ? -20.017 1.077 13.084 1.00 85.69 105 PHE A CA 1
ATOM 784 C C . PHE A 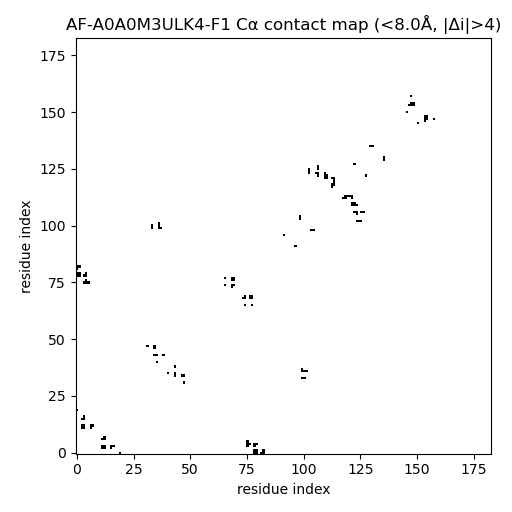1 105 ? -20.656 1.400 14.447 1.00 85.69 105 PHE A C 1
ATOM 786 O O . PHE A 1 105 ? -21.768 1.935 14.501 1.00 85.69 105 PHE A O 1
ATOM 793 N N . LEU A 1 106 ? -19.942 1.144 15.549 1.00 87.12 106 LEU A N 1
ATOM 794 C CA . LEU A 1 106 ? -20.402 1.467 16.902 1.00 87.12 106 LEU A CA 1
ATOM 795 C C . LEU A 1 106 ? -20.542 2.977 17.123 1.00 87.12 106 LEU A C 1
ATOM 797 O O . LEU A 1 106 ? -21.537 3.403 17.709 1.00 87.12 106 LEU A O 1
ATOM 801 N N . GLN A 1 107 ? -19.617 3.790 16.606 1.00 86.88 107 GLN A N 1
ATOM 802 C CA . GLN A 1 107 ? -19.713 5.255 16.650 1.00 86.88 107 GLN A CA 1
ATOM 803 C C . GLN A 1 107 ? -20.973 5.759 15.939 1.00 86.88 107 GLN A C 1
ATOM 805 O O . GLN A 1 107 ? -21.731 6.568 16.477 1.00 86.88 107 GLN A O 1
ATOM 810 N N . ASN A 1 108 ? -21.249 5.247 14.738 1.00 86.81 108 ASN A N 1
ATOM 811 C CA . ASN A 1 108 ? -22.444 5.626 13.988 1.00 86.81 108 ASN A CA 1
ATOM 812 C C . ASN A 1 108 ? -23.727 5.213 14.719 1.00 86.81 108 ASN A C 1
ATOM 814 O O . ASN A 1 108 ? -24.662 6.010 14.815 1.00 86.81 108 ASN A O 1
ATOM 818 N N . ARG A 1 109 ? -23.759 4.015 15.314 1.00 88.00 109 ARG A N 1
ATOM 819 C CA . ARG A 1 109 ? -24.894 3.562 16.128 1.00 88.00 109 ARG A CA 1
ATOM 820 C C . ARG A 1 109 ? -25.082 4.412 17.385 1.00 88.00 109 ARG A C 1
ATOM 822 O O . ARG A 1 109 ? -26.210 4.780 17.704 1.00 88.00 109 ARG A O 1
ATOM 829 N N . ALA A 1 110 ? -23.997 4.773 18.063 1.00 88.31 110 ALA A N 1
ATOM 830 C CA . ALA A 1 110 ? -24.027 5.641 19.234 1.00 88.31 110 ALA A CA 1
ATOM 831 C C . ALA A 1 110 ? -24.580 7.038 18.895 1.00 88.31 110 ALA A C 1
ATOM 833 O O . ALA A 1 110 ? -25.393 7.574 19.647 1.00 88.31 110 ALA A O 1
ATOM 834 N N . LYS A 1 111 ? -24.221 7.604 17.734 1.00 88.25 111 LYS A N 1
ATOM 835 C CA . LYS A 1 111 ? -24.770 8.883 17.246 1.00 88.25 111 LYS A CA 1
ATOM 836 C C . LYS A 1 111 ? -26.276 8.821 16.987 1.00 88.25 111 LYS A C 1
ATOM 838 O O . LYS A 1 111 ? -26.985 9.753 17.361 1.00 88.25 111 LYS A O 1
ATOM 843 N N . VAL A 1 112 ? -26.764 7.738 16.378 1.00 90.88 112 VAL A N 1
ATOM 844 C CA . VAL A 1 112 ? -28.207 7.526 16.161 1.00 90.88 112 VAL A CA 1
ATOM 845 C C . VAL A 1 112 ? -28.936 7.424 17.502 1.00 90.88 112 VAL A C 1
ATOM 847 O O . VAL A 1 112 ? -29.888 8.160 17.734 1.00 90.88 112 VAL A O 1
ATOM 850 N N . LEU A 1 113 ? -28.423 6.619 18.439 1.00 90.06 113 LEU A N 1
ATOM 851 C CA . LEU A 1 113 ? -29.025 6.465 19.768 1.00 90.06 113 LEU A CA 1
ATOM 852 C C . LEU A 1 113 ? -29.066 7.776 20.564 1.00 90.06 113 LEU A C 1
ATOM 854 O O . LEU A 1 113 ? -30.092 8.068 21.177 1.00 90.06 113 LEU A O 1
ATOM 858 N N . ARG A 1 114 ? -28.005 8.598 20.523 1.00 91.94 114 ARG A N 1
ATOM 859 C CA . ARG A 1 114 ? -28.002 9.947 21.130 1.00 91.94 114 ARG A CA 1
ATOM 860 C C . ARG A 1 114 ? -29.098 10.835 20.552 1.00 91.94 114 ARG A C 1
ATOM 862 O O . ARG A 1 114 ? -29.717 11.592 21.293 1.00 91.94 114 ARG A O 1
ATOM 869 N N . LYS A 1 115 ? -29.309 10.767 19.235 1.00 90.25 115 LYS A N 1
ATOM 870 C CA . LYS A 1 115 ? -30.317 11.572 18.539 1.00 90.25 115 LYS A CA 1
ATOM 871 C C . LYS A 1 115 ? -31.737 11.147 18.917 1.00 90.25 115 LYS A C 1
ATOM 873 O O . LYS A 1 115 ? -32.573 12.019 19.124 1.00 90.25 115 LYS A O 1
ATOM 878 N N . ASP A 1 116 ? -31.979 9.845 19.047 1.00 91.44 116 ASP A N 1
ATOM 879 C CA . ASP A 1 116 ? -33.318 9.305 19.304 1.00 91.44 116 ASP A CA 1
ATOM 880 C C . ASP A 1 116 ? -33.717 9.378 20.786 1.00 91.44 116 ASP A C 1
ATOM 882 O O . ASP A 1 116 ? -34.863 9.683 21.104 1.00 91.44 116 ASP A O 1
ATOM 886 N N . THR A 1 117 ? -32.782 9.120 21.708 1.00 88.88 117 THR A N 1
ATOM 887 C CA . THR A 1 117 ? -33.062 9.122 23.161 1.00 88.88 117 THR A CA 1
ATOM 888 C C . THR A 1 117 ? -32.801 10.463 23.841 1.00 88.88 117 THR A C 1
ATOM 890 O O . THR A 1 117 ? -33.273 10.686 24.953 1.00 88.88 117 THR A O 1
ATOM 893 N N . GLY A 1 118 ? -32.017 11.349 23.221 1.00 85.62 118 GLY A N 1
ATOM 894 C CA . GLY A 1 118 ? -31.515 12.570 23.858 1.00 85.62 118 GLY A CA 1
ATOM 895 C C . GLY A 1 118 ? -30.472 12.322 24.959 1.00 85.62 118 GLY A C 1
ATOM 896 O O . GLY A 1 118 ? -29.955 13.285 25.530 1.00 85.62 118 GLY A O 1
ATOM 897 N N . ASP A 1 119 ? -30.127 11.062 25.253 1.00 85.94 119 ASP A N 1
ATOM 898 C CA . ASP A 1 119 ? -29.146 10.710 26.276 1.00 85.94 119 ASP A CA 1
ATOM 899 C C . ASP A 1 119 ? -27.724 10.721 25.693 1.00 85.94 119 ASP A C 1
ATOM 901 O O . ASP A 1 119 ? -27.384 9.979 24.770 1.00 85.94 119 ASP A O 1
ATOM 905 N N . LYS A 1 120 ? -26.864 11.576 26.255 1.00 82.94 120 LYS A N 1
ATOM 906 C CA . LYS A 1 120 ? -25.462 11.736 25.841 1.00 82.94 120 LYS A CA 1
ATOM 907 C C . LYS A 1 120 ? -24.543 10.622 26.351 1.00 82.94 120 LYS A C 1
ATOM 909 O O . LYS A 1 120 ? -23.377 10.602 25.968 1.00 82.94 120 LYS A O 1
ATOM 914 N N . ARG A 1 121 ? -25.034 9.710 27.196 1.00 86.06 121 ARG A N 1
ATOM 915 C CA . ARG A 1 121 ? -24.246 8.600 27.760 1.00 86.06 121 ARG A CA 1
ATOM 916 C C . ARG A 1 121 ? -23.877 7.527 26.739 1.00 86.06 121 ARG A C 1
ATOM 918 O O . ARG A 1 121 ? -22.930 6.782 26.967 1.00 86.06 121 ARG A O 1
ATOM 925 N N . TRP A 1 122 ? -24.585 7.450 25.613 1.00 82.50 122 TRP A N 1
ATOM 926 C CA . TRP A 1 122 ? -24.280 6.509 24.534 1.00 82.50 122 TRP A CA 1
ATOM 927 C C . TRP A 1 122 ? -23.003 6.912 23.793 1.00 82.50 122 TRP A C 1
ATOM 929 O O . TRP A 1 122 ? -23.075 7.571 22.761 1.00 82.50 122 TRP A O 1
ATOM 939 N N . VAL A 1 123 ? -21.828 6.528 24.288 1.00 83.56 123 VAL A N 1
ATOM 940 C CA . VAL A 1 123 ? -20.530 6.837 23.664 1.00 83.56 123 VAL A CA 1
ATOM 941 C C . VAL A 1 123 ? -19.824 5.545 23.259 1.00 83.56 123 VAL A C 1
ATOM 943 O O . VAL A 1 123 ? -19.833 4.571 24.007 1.00 83.56 123 VAL A O 1
ATOM 946 N N . ALA A 1 124 ? -19.254 5.513 22.053 1.00 83.38 124 ALA A N 1
ATOM 947 C CA . ALA A 1 124 ? -18.421 4.394 21.621 1.00 83.38 124 ALA A CA 1
ATOM 948 C C . ALA A 1 124 ? -17.053 4.477 22.312 1.00 83.38 124 ALA A C 1
ATOM 950 O O . ALA A 1 124 ? -16.525 5.571 22.487 1.00 83.38 124 ALA A O 1
ATOM 951 N N . GLN A 1 125 ? -16.453 3.341 22.669 1.00 79.81 125 GLN A N 1
ATOM 952 C CA . GLN A 1 125 ? -15.162 3.328 23.368 1.00 79.81 125 GLN A CA 1
ATOM 953 C C . GLN A 1 125 ? -14.065 4.073 22.589 1.00 79.81 125 GLN A C 1
ATOM 955 O O . GLN A 1 125 ? -13.338 4.880 23.159 1.00 79.81 125 GLN A O 1
ATOM 960 N N . GLU A 1 126 ? -14.031 3.910 21.267 1.00 75.69 126 GLU A N 1
ATOM 961 C CA . GLU A 1 126 ? -13.102 4.648 20.409 1.00 75.69 126 GLU A CA 1
ATOM 962 C C . GLU A 1 126 ? -13.305 6.171 20.437 1.00 75.69 126 GLU A C 1
ATOM 964 O O . GLU A 1 126 ? -12.350 6.895 20.198 1.00 75.69 126 GLU A O 1
ATOM 969 N N . GLU A 1 127 ? -14.505 6.687 20.730 1.00 76.50 127 GLU A N 1
ATOM 970 C CA . GLU A 1 127 ? -14.719 8.139 20.870 1.00 76.50 127 GLU A CA 1
ATOM 971 C C . GLU A 1 127 ? -14.124 8.690 22.171 1.00 76.50 127 GLU A C 1
ATOM 973 O O . GLU A 1 127 ? -13.773 9.866 22.221 1.00 76.50 127 GLU A O 1
ATOM 978 N N . LEU A 1 128 ? -14.015 7.862 23.214 1.00 78.19 128 LEU A N 1
ATOM 979 C CA . LEU A 1 128 ? -13.391 8.244 24.485 1.00 78.19 128 LEU A CA 1
ATOM 980 C C . LEU A 1 128 ? -11.864 8.229 24.386 1.00 78.19 128 LEU A C 1
ATOM 982 O O . LEU A 1 128 ? -11.193 9.023 25.039 1.00 78.19 128 LEU A O 1
ATOM 986 N N . GLU A 1 129 ? -11.335 7.319 23.572 1.00 76.00 129 GLU A N 1
ATOM 987 C CA . GLU A 1 129 ? -9.902 7.080 23.423 1.00 76.00 129 GLU A CA 1
ATOM 988 C C . GLU A 1 129 ? -9.295 7.792 22.205 1.00 76.00 129 GLU A C 1
ATOM 990 O O . GLU A 1 129 ? -8.078 7.772 22.064 1.00 76.00 129 GLU A O 1
ATOM 995 N N . ALA A 1 130 ? -10.098 8.418 21.331 1.00 71.50 130 ALA A N 1
ATOM 996 C CA . ALA A 1 130 ? -9.624 9.037 20.092 1.00 71.50 130 ALA A CA 1
ATOM 997 C C . ALA A 1 130 ? -8.717 10.255 20.359 1.00 71.50 130 ALA A C 1
ATOM 999 O O . ALA A 1 130 ? -9.220 11.330 20.707 1.00 71.50 130 ALA A O 1
ATOM 1000 N N . PRO A 1 131 ? -7.395 10.153 20.118 1.00 74.56 131 PRO A N 1
ATOM 1001 C CA . PRO A 1 131 ? -6.531 11.322 20.153 1.00 74.56 131 PRO A CA 1
ATOM 1002 C C . PRO A 1 131 ? -6.830 12.231 18.953 1.00 74.56 131 PRO A C 1
ATOM 1004 O O . PRO A 1 131 ? -7.315 11.788 17.906 1.00 74.56 131 PRO A O 1
ATOM 1007 N N . GLY A 1 132 ? -6.500 13.520 19.066 1.00 83.44 132 GLY A N 1
ATOM 1008 C CA . GLY A 1 132 ? -6.612 14.438 17.928 1.00 83.44 132 GLY A CA 1
ATOM 1009 C C . GLY A 1 132 ? -5.751 13.966 16.748 1.00 83.44 132 GLY A C 1
ATOM 1010 O O . GLY A 1 132 ? -4.713 13.352 16.956 1.00 83.44 132 GLY A O 1
ATOM 1011 N N . ILE A 1 133 ? -6.117 14.283 15.498 1.00 81.69 133 ILE A N 1
ATOM 1012 C CA . ILE A 1 133 ? -5.425 13.779 14.283 1.00 81.69 133 ILE A CA 1
ATOM 1013 C C . ILE A 1 133 ? -3.900 13.981 14.344 1.00 81.69 133 ILE A C 1
ATOM 1015 O O . ILE A 1 133 ? -3.127 13.096 13.979 1.00 81.69 133 ILE A O 1
ATOM 1019 N N . LYS A 1 134 ? -3.457 15.143 14.841 1.00 84.31 134 LYS A N 1
ATOM 1020 C CA . LYS A 1 134 ? -2.032 15.464 15.000 1.00 84.31 134 LYS A CA 1
ATOM 1021 C C . LYS A 1 134 ? -1.345 14.560 16.026 1.00 84.31 134 LYS A C 1
ATOM 1023 O O . LYS A 1 134 ? -0.220 14.125 15.802 1.00 84.31 134 LYS A O 1
ATOM 1028 N N . GLU A 1 135 ? -2.022 14.278 17.131 1.00 86.12 135 GLU A N 1
ATOM 1029 C CA . GLU A 1 135 ? -1.534 13.402 18.193 1.00 86.12 135 GLU A CA 1
ATOM 1030 C C . GLU A 1 135 ? -1.573 11.931 17.762 1.00 86.12 135 GLU A C 1
ATOM 1032 O O . GLU A 1 135 ? -0.602 11.215 17.969 1.00 86.12 135 GLU A O 1
ATOM 1037 N N . ALA A 1 136 ? -2.624 11.500 17.062 1.00 83.94 136 ALA A N 1
ATOM 1038 C CA . ALA A 1 136 ? -2.727 10.169 16.470 1.00 83.94 136 ALA A CA 1
ATOM 1039 C C . ALA A 1 136 ? -1.556 9.887 15.517 1.00 83.94 136 ALA A C 1
ATOM 1041 O O . ALA A 1 136 ? -0.911 8.839 15.604 1.00 83.94 136 ALA A O 1
ATOM 1042 N N . LEU A 1 137 ? -1.251 10.843 14.631 1.00 84.12 137 LEU A N 1
ATOM 1043 C CA . LEU A 1 137 ? -0.153 10.727 13.674 1.00 84.12 137 LEU A CA 1
ATOM 1044 C C . LEU A 1 137 ? 1.209 10.710 14.377 1.00 84.12 137 LEU A C 1
ATOM 1046 O O . LEU A 1 137 ? 2.069 9.896 14.031 1.00 84.12 137 LEU A O 1
ATOM 1050 N N . TYR A 1 138 ? 1.392 11.583 15.371 1.00 87.31 138 TYR A N 1
ATOM 1051 C CA . TYR A 1 138 ? 2.616 11.647 16.164 1.00 87.31 138 TYR A CA 1
ATOM 1052 C C . TYR A 1 138 ? 2.843 10.342 16.932 1.00 87.31 138 TYR A C 1
ATOM 1054 O O . TYR A 1 138 ? 3.877 9.701 16.758 1.00 87.31 138 TYR A O 1
ATOM 1062 N N . ASN A 1 139 ? 1.847 9.897 17.699 1.00 86.88 139 ASN A N 1
ATOM 1063 C CA . ASN A 1 139 ? 1.925 8.683 18.501 1.00 86.88 139 ASN A CA 1
ATOM 1064 C C . ASN A 1 139 ? 2.165 7.454 17.623 1.00 86.88 139 ASN A C 1
ATOM 1066 O O . ASN A 1 139 ? 3.019 6.641 17.956 1.00 86.88 139 ASN A O 1
ATOM 1070 N N . SER A 1 140 ? 1.489 7.336 16.475 1.00 84.81 140 SER A N 1
ATOM 1071 C CA . SER A 1 140 ? 1.686 6.203 15.558 1.00 84.81 140 SER A CA 1
ATOM 1072 C C . SER A 1 140 ? 3.097 6.175 14.967 1.00 84.81 140 SER A C 1
ATOM 1074 O O . SER A 1 140 ? 3.751 5.134 14.981 1.00 84.81 140 SER A O 1
ATOM 1076 N N . SER A 1 141 ? 3.595 7.322 14.493 1.00 86.06 141 SER A N 1
ATOM 1077 C CA . SER A 1 141 ? 4.911 7.409 13.846 1.00 86.06 141 SER A CA 1
ATOM 1078 C C . SER A 1 141 ? 6.049 7.196 14.843 1.00 86.06 141 SER A C 1
ATOM 1080 O O . SER A 1 141 ? 6.974 6.428 14.582 1.00 86.06 141 SER A O 1
ATOM 1082 N N . VAL A 1 142 ? 5.965 7.836 16.013 1.00 90.06 142 VAL A N 1
ATOM 1083 C CA . VAL A 1 142 ? 6.972 7.702 17.071 1.00 90.06 142 VAL A CA 1
ATOM 1084 C C . VAL A 1 142 ? 6.975 6.286 17.625 1.00 90.06 142 VAL A C 1
ATOM 1086 O O . VAL A 1 142 ? 8.044 5.706 17.774 1.00 90.06 142 VAL A O 1
ATOM 1089 N N . LYS A 1 143 ? 5.801 5.694 17.870 1.00 88.00 143 LYS A N 1
ATOM 1090 C CA . LYS A 1 143 ? 5.689 4.315 18.354 1.00 88.00 143 LYS A CA 1
ATOM 1091 C C . LYS A 1 143 ? 6.271 3.318 17.354 1.00 88.00 143 LYS A C 1
ATOM 1093 O O . LYS A 1 143 ? 6.984 2.415 17.773 1.00 88.00 143 LYS A O 1
ATOM 1098 N N . ALA A 1 144 ? 6.028 3.498 16.055 1.00 86.62 144 ALA A N 1
ATOM 1099 C CA . ALA A 1 144 ? 6.595 2.634 15.022 1.00 86.62 144 ALA A CA 1
ATOM 1100 C C . ALA A 1 144 ? 8.133 2.695 14.990 1.00 86.62 144 ALA A C 1
ATOM 1102 O O . ALA A 1 144 ? 8.787 1.654 14.989 1.00 86.62 144 ALA A O 1
ATOM 1103 N N . ILE A 1 145 ? 8.718 3.899 15.019 1.00 90.38 145 ILE A N 1
ATOM 1104 C CA . ILE A 1 145 ? 10.182 4.075 15.037 1.00 90.38 145 ILE A CA 1
ATOM 1105 C C . ILE A 1 145 ? 10.777 3.556 16.348 1.00 90.38 145 ILE A C 1
ATOM 1107 O O . ILE A 1 145 ? 11.805 2.883 16.329 1.00 90.38 145 ILE A O 1
ATOM 1111 N N . ALA A 1 146 ? 10.125 3.845 17.476 1.00 91.94 146 ALA A N 1
ATOM 1112 C CA . ALA A 1 146 ? 10.551 3.369 18.782 1.00 91.94 146 ALA A CA 1
ATOM 1113 C C . ALA A 1 146 ? 10.591 1.841 18.803 1.00 91.94 146 ALA A C 1
ATOM 1115 O O . ALA A 1 146 ? 11.650 1.299 19.077 1.00 91.94 146 ALA A O 1
ATOM 1116 N N . MET A 1 147 ? 9.509 1.159 18.404 1.00 91.81 147 MET A N 1
ATOM 1117 C CA . MET A 1 147 ? 9.486 -0.305 18.319 1.00 91.81 147 MET A CA 1
ATOM 1118 C C . MET A 1 147 ? 10.563 -0.854 17.386 1.00 91.81 147 MET A C 1
ATOM 1120 O O . MET A 1 147 ? 11.213 -1.831 17.730 1.00 91.81 147 MET A O 1
ATO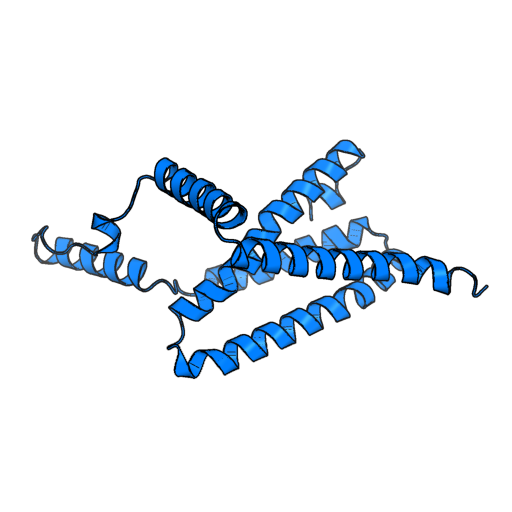M 1124 N N . LEU A 1 148 ? 10.783 -0.234 16.223 1.00 91.44 148 LEU A N 1
ATOM 1125 C CA . LEU A 1 148 ? 11.798 -0.700 15.277 1.00 91.44 148 LEU A CA 1
ATOM 1126 C C . LEU A 1 148 ? 13.214 -0.681 15.874 1.00 91.44 148 LEU A C 1
ATOM 1128 O O . LEU A 1 148 ? 14.028 -1.524 15.515 1.00 91.44 148 LEU A O 1
ATOM 1132 N N . LEU A 1 149 ? 13.514 0.279 16.753 1.00 92.25 149 LEU A N 1
ATOM 1133 C CA . LEU A 1 149 ? 14.836 0.435 17.366 1.00 92.25 149 LEU A CA 1
ATOM 1134 C C . LEU A 1 149 ? 14.953 -0.234 18.741 1.00 92.25 149 LEU A C 1
ATOM 1136 O O . LEU A 1 149 ? 16.048 -0.641 19.121 1.00 92.25 149 LEU A O 1
ATOM 1140 N N . SER A 1 150 ? 13.858 -0.321 19.498 1.00 93.25 150 SER A N 1
ATOM 1141 C CA . SER A 1 150 ? 13.848 -0.857 20.860 1.00 93.25 150 SER A CA 1
ATOM 1142 C C . SER A 1 150 ? 13.571 -2.353 20.904 1.00 93.25 150 SER A C 1
ATOM 1144 O O . SER A 1 150 ? 14.125 -3.038 21.758 1.00 93.25 150 SER A O 1
ATOM 1146 N N . GLU A 1 151 ? 12.723 -2.865 20.008 1.00 94.75 151 GLU A N 1
ATOM 1147 C CA . GLU A 1 151 ? 12.337 -4.274 19.976 1.00 94.75 151 GLU A CA 1
ATOM 1148 C C . GLU A 1 151 ? 13.248 -5.044 19.005 1.00 94.75 151 GLU A C 1
ATOM 1150 O O . GLU A 1 151 ? 13.093 -4.931 17.782 1.00 94.75 151 GLU A O 1
ATOM 1155 N N . PRO A 1 152 ? 14.184 -5.876 19.501 1.00 92.25 152 PRO A N 1
ATOM 1156 C CA . PRO A 1 152 ? 15.159 -6.552 18.647 1.00 92.25 152 PRO A CA 1
ATOM 1157 C C . PRO A 1 152 ? 14.493 -7.490 17.636 1.00 92.25 152 PRO A C 1
ATOM 1159 O O . PRO A 1 152 ? 14.954 -7.610 16.504 1.00 92.25 152 PRO A O 1
ATOM 1162 N N . VAL A 1 153 ? 13.370 -8.113 18.005 1.00 94.56 153 VAL A N 1
ATOM 1163 C CA . VAL A 1 153 ? 12.600 -8.981 17.103 1.00 94.56 153 VAL A CA 1
ATOM 1164 C C . VAL A 1 153 ? 12.114 -8.199 15.879 1.00 94.56 153 VAL A C 1
ATOM 1166 O O . VAL A 1 153 ? 12.312 -8.641 14.748 1.00 94.56 153 VAL A O 1
ATOM 1169 N N . VAL A 1 154 ? 11.537 -7.011 16.088 1.00 93.00 154 VAL A N 1
ATOM 1170 C CA . VAL A 1 154 ? 11.036 -6.151 15.004 1.00 93.00 154 VAL A CA 1
ATOM 1171 C C . VAL A 1 154 ? 12.187 -5.695 14.109 1.00 93.00 154 VAL A C 1
ATOM 1173 O O . VAL A 1 154 ? 12.066 -5.736 12.885 1.00 93.00 154 VAL A O 1
ATOM 1176 N N . PHE A 1 155 ? 13.324 -5.331 14.705 1.00 93.19 155 PHE A N 1
ATOM 1177 C CA . PHE A 1 155 ? 14.521 -4.930 13.972 1.00 93.19 155 PHE A CA 1
ATOM 1178 C C . PHE A 1 155 ? 15.049 -6.040 13.050 1.00 93.19 155 PHE A C 1
ATOM 1180 O O . PHE A 1 155 ? 15.249 -5.809 11.856 1.00 93.19 155 PHE A O 1
ATOM 1187 N N . PHE A 1 156 ? 15.238 -7.256 13.574 1.00 95.38 156 PHE A N 1
ATOM 1188 C CA . PHE A 1 156 ? 15.778 -8.371 12.791 1.00 95.38 156 PHE A CA 1
ATOM 1189 C C . PHE A 1 156 ? 14.822 -8.824 11.685 1.00 95.38 156 PHE A C 1
ATOM 1191 O O . PHE A 1 156 ? 15.267 -9.043 10.557 1.00 95.38 156 PHE A O 1
ATOM 1198 N N . PHE A 1 157 ? 13.514 -8.905 11.954 1.00 93.50 157 PHE A N 1
ATOM 1199 C CA . PHE A 1 157 ? 12.536 -9.213 10.907 1.00 93.50 157 PHE A CA 1
ATOM 1200 C C . PHE A 1 157 ? 12.458 -8.107 9.851 1.00 93.50 157 PHE A C 1
ATOM 1202 O O . PHE A 1 157 ? 12.418 -8.407 8.659 1.00 93.50 157 PHE A O 1
ATOM 1209 N N . GLY A 1 158 ? 12.498 -6.836 10.256 1.00 91.94 158 GLY A N 1
ATOM 1210 C CA . GLY A 1 158 ? 12.543 -5.706 9.328 1.00 91.94 158 GLY A CA 1
ATOM 1211 C C . GLY A 1 158 ? 13.776 -5.751 8.423 1.00 91.94 158 GLY A C 1
ATOM 1212 O O . GLY A 1 158 ? 13.658 -5.607 7.206 1.00 91.94 158 GLY A O 1
ATOM 1213 N N . MET A 1 159 ? 14.948 -6.032 8.996 1.00 94.00 159 MET A N 1
ATOM 1214 C CA . MET A 1 159 ? 16.197 -6.192 8.249 1.00 94.00 159 MET A CA 1
ATOM 1215 C C . MET A 1 159 ? 16.140 -7.379 7.282 1.00 94.00 159 MET A C 1
ATOM 1217 O O . MET A 1 159 ? 16.550 -7.250 6.130 1.00 94.00 159 MET A O 1
ATOM 1221 N N . TRP A 1 160 ? 15.591 -8.514 7.715 1.00 94.81 160 TRP A N 1
ATOM 1222 C CA . TRP A 1 160 ? 15.399 -9.690 6.867 1.00 94.81 160 TRP A CA 1
ATOM 1223 C C . TRP A 1 160 ? 14.480 -9.404 5.671 1.00 94.81 160 TRP A C 1
ATOM 1225 O O . TRP A 1 160 ? 14.798 -9.756 4.531 1.00 94.81 160 TRP A O 1
ATOM 1235 N N . ILE A 1 161 ? 13.356 -8.722 5.904 1.00 90.94 161 ILE A N 1
ATOM 1236 C CA . ILE A 1 161 ? 12.423 -8.333 4.840 1.00 90.94 161 ILE A CA 1
ATOM 1237 C C . ILE A 1 161 ? 13.105 -7.356 3.874 1.00 90.94 161 ILE A C 1
ATOM 1239 O O . ILE A 1 161 ? 13.013 -7.538 2.659 1.00 90.94 161 ILE A O 1
ATOM 1243 N N . ALA A 1 162 ? 13.840 -6.362 4.385 1.00 91.94 162 ALA A N 1
ATOM 1244 C CA . ALA A 1 162 ? 14.596 -5.421 3.560 1.00 91.94 162 ALA A CA 1
ATOM 1245 C C . ALA A 1 162 ? 15.648 -6.131 2.692 1.00 91.94 162 ALA A C 1
ATOM 1247 O O . ALA A 1 162 ? 15.758 -5.847 1.501 1.00 91.94 162 ALA A O 1
ATOM 1248 N N . PHE A 1 163 ? 16.369 -7.098 3.262 1.00 94.56 163 PHE A N 1
ATOM 1249 C CA . PHE A 1 163 ? 17.335 -7.926 2.543 1.00 94.56 163 PHE A CA 1
ATOM 1250 C C . PHE A 1 163 ? 16.675 -8.761 1.436 1.00 94.56 163 PHE A C 1
ATOM 1252 O O . PHE A 1 163 ? 17.165 -8.798 0.308 1.00 94.56 163 PHE A O 1
ATOM 1259 N N . THR A 1 164 ? 15.522 -9.367 1.722 1.00 91.56 164 THR A N 1
ATOM 1260 C CA . THR A 1 164 ? 14.758 -10.155 0.741 1.00 91.56 164 THR A CA 1
ATOM 1261 C C . THR A 1 164 ? 14.290 -9.289 -0.434 1.00 91.56 164 THR A C 1
ATOM 1263 O O . THR A 1 164 ? 14.447 -9.671 -1.598 1.00 91.56 164 THR A O 1
ATOM 1266 N N . TRP A 1 165 ? 13.769 -8.088 -0.158 1.00 88.12 165 TRP A N 1
ATOM 1267 C CA . TRP A 1 165 ? 13.385 -7.131 -1.200 1.00 88.12 165 TRP A CA 1
ATOM 1268 C C . TRP A 1 165 ? 14.586 -6.633 -2.004 1.00 88.12 165 TRP A C 1
ATOM 1270 O O . TRP A 1 165 ? 14.506 -6.554 -3.229 1.00 88.12 165 TRP A O 1
ATOM 1280 N N . PHE A 1 166 ? 15.709 -6.349 -1.342 1.00 90.81 166 PHE A N 1
ATOM 1281 C CA . PHE A 1 166 ? 16.954 -5.960 -2.002 1.00 90.81 166 PHE A CA 1
ATOM 1282 C C . PHE A 1 166 ? 17.418 -7.025 -3.004 1.00 90.81 166 PHE A C 1
ATOM 1284 O O . PHE A 1 166 ? 17.649 -6.705 -4.170 1.00 90.81 166 PHE A O 1
ATOM 1291 N N . ILE A 1 167 ? 17.467 -8.295 -2.589 1.00 91.31 167 ILE A N 1
ATOM 1292 C CA . ILE A 1 167 ? 17.793 -9.418 -3.479 1.00 91.31 167 ILE A CA 1
ATOM 1293 C C . ILE A 1 167 ? 16.803 -9.501 -4.646 1.00 91.31 167 ILE A C 1
ATOM 1295 O O . ILE A 1 167 ? 17.219 -9.637 -5.794 1.00 91.31 167 ILE A O 1
ATOM 1299 N N . THR A 1 168 ? 15.502 -9.384 -4.376 1.00 86.88 168 THR A N 1
ATOM 1300 C CA . THR A 1 168 ? 14.461 -9.461 -5.414 1.00 86.88 168 THR A CA 1
ATOM 1301 C C . THR A 1 168 ? 14.662 -8.394 -6.495 1.00 86.88 168 THR A C 1
ATOM 1303 O O . THR A 1 168 ? 14.606 -8.699 -7.686 1.00 86.88 168 THR A O 1
ATOM 1306 N N . PHE A 1 169 ? 14.964 -7.151 -6.108 1.00 84.19 169 PHE A N 1
ATOM 1307 C CA . PHE A 1 169 ? 15.240 -6.081 -7.070 1.00 84.19 169 PHE A CA 1
ATOM 1308 C C . PHE A 1 169 ? 16.577 -6.256 -7.800 1.00 84.19 169 PHE A C 1
ATOM 1310 O O . PHE A 1 169 ? 16.653 -5.942 -8.989 1.00 84.19 169 PHE A O 1
ATOM 1317 N N . LEU A 1 170 ? 17.606 -6.801 -7.140 1.00 87.88 170 LEU A N 1
ATOM 1318 C CA . LEU A 1 170 ? 18.855 -7.166 -7.815 1.00 87.88 170 LEU A CA 1
ATOM 1319 C C . LEU A 1 170 ? 18.617 -8.211 -8.907 1.00 87.88 170 LEU A C 1
ATOM 1321 O O . LEU A 1 170 ? 19.119 -8.047 -10.016 1.00 87.88 170 LEU A O 1
ATOM 1325 N N . PHE A 1 171 ? 17.808 -9.240 -8.640 1.00 84.94 171 PHE A N 1
ATOM 1326 C CA . PHE A 1 171 ? 17.470 -10.250 -9.645 1.00 84.94 171 PHE A CA 1
ATOM 1327 C C . PHE A 1 171 ? 16.809 -9.642 -10.885 1.00 84.94 171 PHE A C 1
ATOM 1329 O O . PHE A 1 171 ? 17.175 -10.009 -12.000 1.00 84.94 171 PHE A O 1
ATOM 1336 N N . LEU A 1 172 ? 15.906 -8.668 -10.722 1.00 81.44 172 LEU A N 1
ATOM 1337 C CA . LEU A 1 172 ? 15.292 -7.971 -11.860 1.00 81.44 172 LEU A CA 1
ATOM 1338 C C . LEU A 1 172 ? 16.328 -7.229 -12.721 1.00 81.44 172 LEU A C 1
ATOM 1340 O O . LEU A 1 172 ? 16.192 -7.196 -13.942 1.00 81.44 172 LEU A O 1
ATOM 1344 N N . SER A 1 173 ? 17.378 -6.679 -12.105 1.00 79.81 173 SER A N 1
ATOM 1345 C CA . SER A 1 173 ? 18.480 -6.026 -12.823 1.00 79.81 173 SER A CA 1
ATOM 1346 C C . SER A 1 173 ? 19.385 -7.011 -13.567 1.00 79.81 173 SER A C 1
ATOM 1348 O O . SER A 1 173 ? 19.998 -6.631 -14.560 1.00 79.81 173 SER A O 1
ATOM 1350 N N . VAL A 1 174 ? 19.512 -8.250 -13.087 1.00 84.81 174 VAL A N 1
ATOM 1351 C CA . VAL A 1 174 ? 20.364 -9.273 -13.716 1.00 84.81 174 VAL A CA 1
ATOM 1352 C C . VAL A 1 174 ? 19.725 -9.833 -14.987 1.00 84.81 174 VAL A C 1
ATOM 1354 O O . VAL A 1 174 ? 20.448 -10.130 -15.933 1.00 84.81 174 VAL A O 1
ATOM 1357 N N . ILE A 1 175 ? 18.389 -9.924 -15.056 1.00 81.25 175 ILE A N 1
ATOM 1358 C CA . ILE A 1 175 ? 17.672 -10.473 -16.224 1.00 81.25 175 ILE A CA 1
ATOM 1359 C C . ILE A 1 175 ? 18.105 -9.773 -17.519 1.00 81.25 175 ILE A C 1
ATOM 1361 O O . ILE A 1 175 ? 18.457 -10.436 -18.491 1.00 81.25 175 ILE A O 1
ATOM 1365 N N . THR A 1 176 ? 18.133 -8.439 -17.542 1.00 74.75 176 THR A N 1
ATOM 1366 C CA . THR A 1 176 ? 18.525 -7.694 -18.748 1.00 74.75 176 THR A CA 1
ATOM 1367 C C . THR A 1 176 ? 19.974 -7.961 -19.147 1.00 74.75 176 THR A C 1
ATOM 1369 O O . THR A 1 176 ? 20.249 -8.086 -20.334 1.00 74.75 176 THR A O 1
ATOM 1372 N N . ILE A 1 177 ? 20.883 -8.112 -18.178 1.00 82.56 177 ILE A N 1
ATOM 1373 C CA . ILE A 1 177 ? 22.304 -8.404 -18.415 1.00 82.56 177 ILE A CA 1
ATOM 1374 C C . ILE A 1 177 ? 22.468 -9.804 -19.018 1.00 82.56 177 ILE A C 1
ATOM 1376 O O . ILE A 1 177 ? 23.120 -9.954 -20.045 1.00 82.56 177 ILE A O 1
ATOM 1380 N N . THR A 1 178 ? 21.846 -10.825 -18.423 1.00 82.44 178 THR A N 1
ATOM 1381 C CA . THR A 1 178 ? 21.982 -12.219 -18.874 1.00 82.44 178 THR A CA 1
ATOM 1382 C C . THR A 1 178 ? 21.452 -12.436 -20.291 1.00 82.44 178 THR A C 1
ATOM 1384 O O . THR A 1 178 ? 22.039 -13.202 -21.049 1.00 82.44 178 THR A O 1
ATOM 1387 N N . PHE A 1 179 ? 20.366 -11.760 -20.671 1.00 79.12 179 PHE A N 1
ATOM 1388 C CA . PHE A 1 179 ? 19.771 -11.901 -22.005 1.00 79.12 179 PHE A CA 1
ATOM 1389 C C . PHE A 1 179 ? 20.277 -10.865 -23.026 1.00 79.12 179 PHE A C 1
ATOM 1391 O O . PHE A 1 179 ? 19.891 -10.939 -24.192 1.00 79.12 179 PHE A O 1
ATOM 1398 N N . SER A 1 180 ? 21.153 -9.929 -22.632 1.00 69.38 180 SER A N 1
ATOM 1399 C CA . SER A 1 180 ? 21.741 -8.934 -23.545 1.00 69.38 180 SER A CA 1
ATOM 1400 C C . SER A 1 180 ? 22.761 -9.537 -24.519 1.00 69.38 180 SER A C 1
ATOM 1402 O O . SER A 1 180 ? 22.890 -9.027 -25.629 1.00 69.38 180 SER A O 1
ATOM 1404 N N . ASP A 1 181 ? 23.458 -10.610 -24.132 1.00 61.12 181 ASP A N 1
ATOM 1405 C CA . ASP A 1 181 ? 24.516 -11.253 -24.936 1.00 61.12 181 ASP A CA 1
ATOM 1406 C C . ASP A 1 181 ? 24.000 -12.360 -25.878 1.00 61.12 181 ASP A C 1
ATOM 1408 O O . ASP A 1 181 ? 24.777 -12.991 -26.586 1.00 61.12 181 ASP A O 1
ATOM 1412 N N . SER A 1 182 ? 22.687 -12.605 -25.934 1.00 54.19 182 SER A N 1
ATOM 1413 C CA . SER A 1 182 ? 22.093 -13.612 -26.831 1.00 54.19 182 SER A CA 1
ATOM 1414 C C . SER A 1 182 ? 21.779 -13.057 -28.234 1.00 54.19 182 SER A C 1
ATOM 1416 O O . SER A 1 182 ? 20.716 -13.354 -28.794 1.00 54.19 182 SER A O 1
ATOM 1418 N N . LYS A 1 183 ? 22.676 -12.245 -28.802 1.00 44.81 183 LYS A N 1
ATOM 1419 C CA . LYS A 1 183 ? 22.622 -11.797 -30.201 1.00 44.81 183 LYS A CA 1
ATOM 1420 C C . LYS A 1 183 ? 23.846 -12.241 -30.981 1.00 44.81 183 LYS A C 1
ATOM 1422 O O . LYS A 1 183 ? 24.963 -12.060 -30.461 1.00 44.81 183 LYS A O 1
#

Radius of gyration: 22.07 Å; Cα contacts (8 Å, |Δi|>4): 80; chains: 1; bounding box: 58×35×58 Å

pLDDT: mean 87.24, std 6.33, range [44.81, 95.38]

Foldseek 3Di:
DLQCLPDPDPVSNVVVVVVCVVVVVVVVVCVVVLLVLADDPVPSPVVVVVVVVVVVVCVVVLCVVCVVCCVPPRNSVSVVVVVVVVVVVVVCCVPPPDDSHPQVVQQVVLVVCCVVVVDPPSHGPCVVVPDDPVVVVVCVVCVVVCCCVVPVVNVVVVVVVVVVVVVVVVVVVVVCVVCVPVD

Mean predicted aligned error: 7.24 Å

InterPro domains:
  IPR011701 Major facilitator superfamily [PF07690] (5-174)
  IPR020846 Major facilitator superfamily domain [PS50850] (1-183)
  IPR036259 MFS transporter superfamily [G3DSA:1.20.1250.20] (1-183)
  IPR036259 MFS transporter superfamily [SSF103473] (2-179)

Nearest PDB structures (foldseek):
  6kkk-assembly3_C  TM=6.418E-01  e=3.760E+00  Escherichia coli K-12

Organism: NCBI:txid85125

Solvent-accessible surface area (backbone atoms only — not comparable to full-atom values): 10236 Å² total; per-residue (Å²): 67,61,62,46,39,69,40,89,46,70,70,48,36,52,54,43,48,53,51,47,53,62,58,52,50,53,59,68,62,45,51,62,56,53,47,57,55,71,35,59,80,89,67,34,59,61,62,51,49,52,50,51,51,52,52,51,51,50,62,64,50,46,59,57,57,47,52,56,40,35,76,75,71,28,64,47,49,50,30,38,52,57,39,56,58,45,50,63,52,50,49,49,47,70,74,70,55,69,90,56,52,63,64,61,53,44,41,52,50,21,54,52,48,26,69,75,70,69,46,80,82,52,67,32,72,63,72,78,67,58,62,56,72,70,52,45,52,46,53,52,53,52,49,52,54,46,41,44,74,71,36,67,68,52,33,53,52,51,50,51,51,52,50,53,51,52,51,54,55,49,52,62,60,44,53,58,60,72,61,62,71,80,117